Protein AF-A0A8I1A1U1-F1 (afdb_monomer)

Mean predicted aligned error: 16.82 Å

Nearest PDB structures (foldseek):
  6r1j-assembly1_D-2  TM=2.321E-01  e=6.090E+00  Aeromonas hydrophila J-1
  7sqc-assembly1_1K  TM=1.722E-01  e=8.463E+00  Chlamydomonas reinhardtii

pLDDT: mean 71.34, std 15.68, range [33.06, 94.75]

Sequence (309 aa):
MKKYVFTAILLFLFSIVVGFLLGTNLWFIKDHIPKAEAVIVVSLLNICFTLLALVAMLVRMHHENQKPDSVSAGKHRSSVRDQILEKRMRLYQELIMKIKKYQKYYFDLLSTPNYSEEKFNEKKSFQKYDELHKWLKQFHDQNKLFLSKDMSDLIYYYLIAANLDPEDDHHLYSAHAVYHQIVQFTAHPRTVKKIHKAHPSWSPDYIKNIGQDPLTFGHLIKELPEKWIQKRFKSDLGQKQNRIALSILHFIGHLTESDGYKLQSDLAYFKRLNQLSFHLTQLISNELNLESLEEEINIFSKTNPMVPS

Solvent-accessible surface area (backbone atoms only — not comparable to full-atom values): 17345 Å² total; per-residue (Å²): 110,74,65,61,56,53,51,50,53,51,53,51,54,49,52,52,52,51,51,50,53,53,53,54,60,54,63,74,49,77,84,72,86,64,78,67,57,61,51,52,54,53,49,54,52,50,54,53,52,52,52,51,49,51,51,53,50,52,53,47,52,52,55,56,69,69,53,74,47,68,66,56,56,48,53,49,52,50,51,53,50,52,51,47,51,52,51,30,51,53,50,51,51,52,51,51,54,54,51,51,54,52,51,49,53,46,49,56,52,70,66,37,89,87,65,58,68,83,53,37,80,38,70,66,60,49,47,54,50,51,52,50,51,55,48,50,51,53,51,46,72,78,38,57,89,55,47,53,69,68,58,46,50,55,53,50,50,52,42,35,34,64,72,73,55,88,88,66,69,83,76,44,57,66,18,42,55,48,23,53,52,40,31,52,48,24,58,33,68,72,46,27,54,52,51,29,71,77,37,75,88,48,50,66,66,54,43,32,48,31,41,68,37,64,75,54,27,69,69,51,60,78,75,51,55,63,77,62,56,51,75,73,43,101,61,92,66,52,76,69,50,51,49,51,54,47,53,49,31,33,36,49,11,46,53,65,67,48,97,50,68,62,79,78,32,61,66,60,46,46,52,52,52,51,43,51,54,51,54,52,50,52,52,52,56,45,66,68,30,63,68,51,50,49,49,51,52,52,50,54,49,64,77,51,62,76,77,83,128

Organism: Thermoactinomyces intermedius (NCBI:txid2024)

Secondary structure (DSSP, 8-state):
-HHHHHHHHHHHHHHHHHHHHHHHHHHT-TTS--THHHHHHHHHHHHHHHHHHHHHHHHHHHHHHT---HHHHHHHHHHHHHHHHHHHHHHHHHHHHHHHHHHHHHHHHHTSTT--GGGGGSHHHHHHHHHHHHHHHHHHHHHTTTS-HHHHHHHHHHHHHTTS--S-GGGSHHHHHHHHHHHHHHHSHHHHHHHHHH-TTS-HHHHHHTTT-HHHHHHHTTTS-HHHHHTT-SS--HHHHHHHHHHHHHHHHHHHHSS-SS---HH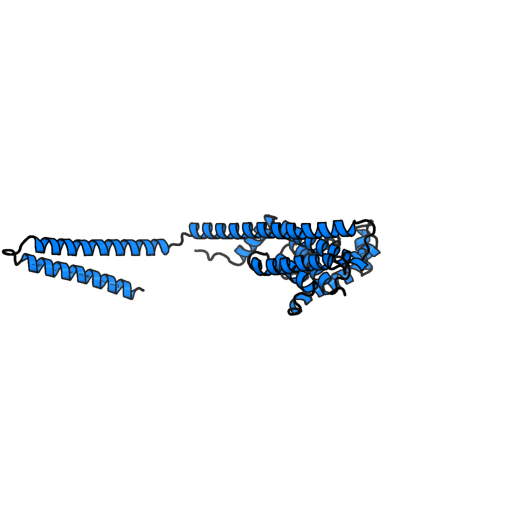HHHHHHHHHHHHHHHHHHHHT-HHHHHHHHHHHHHHSPPPP-

Structure (mmCIF, N/CA/C/O backbone):
data_AF-A0A8I1A1U1-F1
#
_entry.id   AF-A0A8I1A1U1-F1
#
loop_
_atom_site.group_PDB
_atom_site.id
_atom_site.type_symbol
_atom_site.label_atom_id
_atom_site.label_alt_id
_atom_site.label_comp_id
_atom_site.label_asym_id
_atom_site.label_entity_id
_atom_site.label_seq_id
_atom_site.pdbx_PDB_ins_code
_atom_site.Cartn_x
_atom_site.Cartn_y
_atom_site.Cartn_z
_atom_site.occupancy
_atom_site.B_iso_or_equiv
_atom_site.auth_seq_id
_atom_site.auth_comp_id
_atom_site.auth_asym_id
_atom_site.auth_atom_id
_atom_site.pdbx_PDB_model_num
ATOM 1 N N . MET A 1 1 ? -42.842 -5.469 34.425 1.00 44.47 1 MET A N 1
ATOM 2 C CA . MET A 1 1 ? -42.342 -4.583 35.507 1.00 44.47 1 MET A CA 1
ATOM 3 C C . MET A 1 1 ? -43.444 -3.877 36.297 1.00 44.47 1 MET A C 1
ATOM 5 O O . MET A 1 1 ? -43.452 -4.050 37.505 1.00 44.47 1 MET A O 1
ATOM 9 N N . LYS A 1 2 ? -44.404 -3.161 35.680 1.00 43.62 2 LYS A N 1
ATOM 10 C CA . LYS A 1 2 ? -45.457 -2.411 36.415 1.00 43.62 2 LYS A CA 1
ATOM 11 C C . LYS A 1 2 ? -46.266 -3.241 37.436 1.00 43.62 2 LYS A C 1
ATOM 13 O O . LYS A 1 2 ? -46.562 -2.742 38.512 1.00 43.62 2 LYS A O 1
ATOM 18 N N . LYS A 1 3 ? -46.560 -4.516 37.135 1.00 44.81 3 LYS A N 1
ATOM 19 C CA . LYS A 1 3 ? -47.290 -5.421 38.047 1.00 44.81 3 LYS A CA 1
ATOM 20 C C . LYS A 1 3 ? -46.510 -5.733 39.334 1.00 44.81 3 LYS A C 1
ATOM 22 O O . LYS A 1 3 ? -47.085 -5.629 40.403 1.00 44.81 3 LYS A O 1
ATOM 27 N N . TYR A 1 4 ? -45.205 -6.006 39.245 1.00 54.84 4 TYR A N 1
ATOM 28 C CA . TYR A 1 4 ? -44.368 -6.350 40.406 1.00 54.84 4 TYR A CA 1
ATOM 29 C C . TYR A 1 4 ? -44.151 -5.172 41.367 1.00 54.84 4 TYR A C 1
ATOM 31 O O . TYR A 1 4 ? -44.129 -5.369 42.577 1.00 54.84 4 TYR A O 1
ATOM 39 N N . VAL A 1 5 ? -44.051 -3.945 40.839 1.00 57.66 5 VAL A N 1
ATOM 40 C CA . VAL A 1 5 ? -43.959 -2.724 41.661 1.00 57.66 5 VAL A CA 1
ATOM 41 C C . VAL A 1 5 ? -45.261 -2.500 42.431 1.00 57.66 5 VAL A C 1
ATOM 43 O O . VAL A 1 5 ? -45.233 -2.217 43.624 1.00 57.66 5 VAL A O 1
ATOM 46 N N . PHE A 1 6 ? -46.407 -2.701 41.776 1.00 55.53 6 PHE A N 1
ATOM 47 C CA . PHE A 1 6 ? -47.714 -2.589 42.420 1.00 55.53 6 PHE A CA 1
ATOM 48 C C . PHE A 1 6 ? -47.906 -3.647 43.519 1.00 55.53 6 PHE A C 1
ATOM 50 O O . PHE A 1 6 ? -48.370 -3.318 44.606 1.00 55.53 6 PHE A O 1
ATOM 57 N N . THR A 1 7 ? -47.474 -4.893 43.284 1.00 64.62 7 THR A N 1
ATOM 58 C CA . THR A 1 7 ? -47.512 -5.965 44.296 1.00 64.62 7 THR A CA 1
ATOM 59 C C . THR A 1 7 ? -46.605 -5.665 45.492 1.00 64.62 7 THR A C 1
ATOM 61 O O . THR A 1 7 ? -47.003 -5.915 46.626 1.00 64.62 7 THR A O 1
ATOM 64 N N . ALA A 1 8 ? -45.420 -5.088 45.267 1.00 67.12 8 ALA A N 1
ATOM 65 C CA . ALA A 1 8 ? -44.508 -4.694 46.342 1.00 67.12 8 ALA A CA 1
ATOM 66 C C . ALA A 1 8 ? -45.081 -3.558 47.208 1.00 67.12 8 ALA A C 1
ATOM 68 O O . ALA A 1 8 ? -44.993 -3.619 48.431 1.00 67.12 8 ALA A O 1
ATOM 69 N N . ILE A 1 9 ? -45.727 -2.562 46.589 1.00 71.81 9 ILE A N 1
ATOM 70 C CA . ILE A 1 9 ? -46.416 -1.478 47.309 1.00 71.81 9 ILE A CA 1
ATOM 71 C C . ILE A 1 9 ? -47.591 -2.030 48.131 1.00 71.81 9 ILE A C 1
ATOM 73 O O . ILE A 1 9 ? -47.774 -1.635 49.279 1.00 71.81 9 ILE A O 1
ATOM 77 N N . LEU A 1 10 ? -48.357 -2.977 47.580 1.00 69.69 10 LEU A N 1
ATOM 78 C CA . LEU A 1 10 ? -49.461 -3.640 48.286 1.00 69.69 10 LEU A CA 1
ATOM 79 C C . LEU A 1 10 ? -48.978 -4.464 49.485 1.00 69.69 10 LEU A C 1
ATOM 81 O O . LEU A 1 10 ? -49.564 -4.367 50.558 1.00 69.69 10 LEU A O 1
ATOM 85 N N . LEU A 1 11 ? -47.891 -5.226 49.327 1.00 72.62 11 LEU A N 1
ATOM 86 C CA . LEU A 1 11 ? -47.255 -5.967 50.422 1.00 72.62 11 LEU A CA 1
ATOM 87 C C . LEU A 1 11 ? -46.716 -5.027 51.507 1.00 72.62 11 LEU A C 1
ATOM 89 O O . LEU A 1 11 ? -46.864 -5.310 52.694 1.00 72.62 11 LEU A O 1
ATOM 93 N N . PHE A 1 12 ? -46.146 -3.887 51.111 1.00 75.19 12 PHE A N 1
ATOM 94 C CA . PHE A 1 12 ? -45.682 -2.863 52.040 1.00 75.19 12 PHE A CA 1
ATOM 95 C C . PHE A 1 12 ? -46.842 -2.241 52.834 1.00 75.19 12 PHE A C 1
ATOM 97 O O . PHE A 1 12 ? -46.799 -2.212 54.064 1.00 75.19 12 PHE A O 1
ATOM 104 N N . LEU A 1 13 ? -47.924 -1.833 52.164 1.00 74.50 13 LEU A N 1
ATOM 105 C CA . LEU A 1 13 ? -49.129 -1.328 52.829 1.00 74.50 13 LEU A CA 1
ATOM 106 C C . LEU A 1 13 ? -49.747 -2.378 53.763 1.00 74.50 13 LEU A C 1
ATOM 108 O O . LEU A 1 13 ? -50.124 -2.051 54.886 1.00 74.50 13 LEU A O 1
ATOM 112 N N . PHE A 1 14 ? -49.783 -3.645 53.342 1.00 72.88 14 PHE A N 1
ATOM 113 C CA . PHE A 1 14 ? -50.254 -4.749 54.177 1.00 72.88 14 PHE A CA 1
ATOM 114 C C . PHE A 1 14 ? -49.388 -4.924 55.433 1.00 72.88 14 PHE A C 1
ATOM 116 O O . PHE A 1 14 ? -49.926 -5.086 56.525 1.00 72.88 14 PHE A O 1
ATOM 123 N 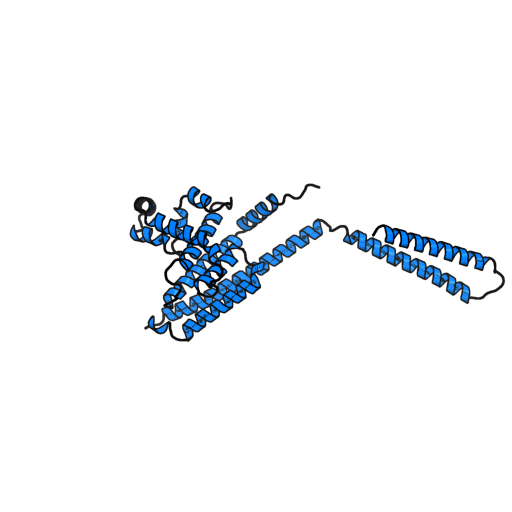N . SER A 1 15 ? -48.060 -4.809 55.317 1.00 70.06 15 SER A N 1
ATOM 124 C CA . SER A 1 15 ? -47.145 -4.903 56.464 1.00 70.06 15 SER A CA 1
ATOM 125 C C . SER A 1 15 ? -47.337 -3.774 57.488 1.00 70.06 15 SER A C 1
ATOM 127 O O . SER A 1 15 ? -47.302 -4.034 58.691 1.00 70.06 15 SER A O 1
ATOM 129 N N . ILE A 1 16 ? -47.642 -2.550 57.034 1.00 73.44 16 ILE A N 1
ATOM 130 C CA . ILE A 1 16 ? -47.983 -1.419 57.913 1.00 73.44 16 ILE A CA 1
ATOM 131 C C . ILE A 1 16 ? -49.299 -1.688 58.646 1.00 73.44 16 ILE A C 1
ATOM 133 O O . ILE A 1 16 ? -49.375 -1.496 59.858 1.00 73.44 16 ILE A O 1
ATOM 137 N N . VAL A 1 17 ? -50.328 -2.153 57.930 1.00 73.12 17 VAL A N 1
ATOM 138 C CA . VAL A 1 17 ? -51.645 -2.448 58.515 1.00 73.12 17 VAL A CA 1
ATOM 139 C C . VAL A 1 17 ? -51.546 -3.575 59.544 1.00 73.12 17 VAL A C 1
ATOM 141 O O . VAL A 1 17 ? -52.083 -3.440 60.640 1.00 73.12 17 VAL A O 1
ATOM 144 N N . VAL A 1 18 ? -50.811 -4.650 59.246 1.00 70.62 18 VAL A N 1
ATOM 145 C CA . VAL A 1 18 ? -50.574 -5.751 60.195 1.00 70.62 18 VAL A CA 1
ATOM 146 C C . VAL A 1 18 ? -49.790 -5.268 61.418 1.00 70.62 18 VAL A C 1
ATOM 148 O O . VAL A 1 18 ? -50.168 -5.593 62.542 1.00 70.62 18 VAL A O 1
ATOM 151 N N . GLY A 1 19 ? -48.755 -4.442 61.232 1.00 68.19 19 GLY A N 1
ATOM 152 C CA . GLY A 1 19 ? -48.007 -3.840 62.340 1.00 68.19 19 GLY A CA 1
ATOM 153 C C . GLY A 1 19 ? -48.876 -2.945 63.232 1.00 68.19 19 GLY A C 1
ATOM 154 O O . GLY A 1 19 ? -48.782 -3.017 64.456 1.00 68.19 19 GLY A O 1
ATOM 155 N N . PHE A 1 20 ? -49.773 -2.157 62.635 1.00 68.75 20 PHE A N 1
ATOM 156 C CA . PHE A 1 20 ? -50.716 -1.304 63.361 1.00 68.75 20 PHE A CA 1
ATOM 157 C C . PHE A 1 20 ? -51.778 -2.120 64.116 1.00 68.75 20 PHE A C 1
ATOM 159 O O . PHE A 1 20 ? -52.068 -1.833 65.276 1.00 68.75 20 PHE A O 1
ATOM 166 N N . LEU A 1 21 ? -52.327 -3.172 63.499 1.00 65.44 21 LEU A N 1
ATOM 167 C CA . LEU A 1 21 ? -53.306 -4.067 64.130 1.00 65.44 21 LEU A CA 1
ATOM 168 C C . LEU A 1 21 ? -52.699 -4.859 65.297 1.00 65.44 21 LEU A C 1
ATOM 170 O O . LEU A 1 21 ? -53.331 -4.995 66.341 1.00 65.44 21 LEU A O 1
ATOM 174 N N . LEU A 1 22 ? -51.459 -5.336 65.161 1.00 62.91 22 LEU A N 1
ATOM 175 C CA . LEU A 1 22 ? -50.745 -6.004 66.253 1.00 62.91 22 LEU A CA 1
ATOM 176 C C . LEU A 1 22 ? -50.388 -5.024 67.379 1.00 62.91 22 LEU A C 1
ATOM 178 O O . LEU A 1 22 ? -50.589 -5.341 68.549 1.00 62.91 22 LEU A O 1
ATOM 182 N N . GLY A 1 23 ? -49.922 -3.817 67.039 1.00 60.12 23 GLY A N 1
ATOM 183 C CA . GLY A 1 23 ? -49.598 -2.779 68.020 1.00 60.12 23 GLY A CA 1
ATOM 184 C C . GLY A 1 23 ? -50.816 -2.289 68.808 1.00 60.12 23 GLY A C 1
ATOM 185 O O . GLY A 1 23 ? -50.718 -2.069 70.012 1.00 60.12 23 GLY A O 1
ATOM 186 N N . THR A 1 24 ? -51.977 -2.167 68.158 1.00 58.31 24 THR A N 1
ATOM 187 C CA . THR A 1 24 ? -53.230 -1.757 68.814 1.00 58.31 24 THR A CA 1
ATOM 188 C C . THR A 1 24 ? -53.828 -2.860 69.686 1.00 58.31 24 THR A C 1
ATOM 190 O O . THR A 1 24 ? -54.278 -2.553 70.787 1.00 58.31 24 THR A O 1
ATOM 193 N N . ASN A 1 25 ? -53.756 -4.136 69.279 1.00 55.16 25 ASN A N 1
ATOM 194 C CA . ASN A 1 25 ? -54.170 -5.261 70.132 1.00 55.16 25 ASN A CA 1
ATOM 195 C C . ASN A 1 25 ? -53.299 -5.397 71.392 1.00 55.16 25 ASN A C 1
ATOM 197 O O . ASN A 1 25 ? -53.819 -5.692 72.464 1.00 55.16 25 ASN A O 1
ATOM 201 N N . LEU A 1 26 ? -51.994 -5.130 71.292 1.00 53.16 26 LEU A N 1
ATOM 202 C CA . LEU A 1 26 ? -51.082 -5.149 72.442 1.00 53.16 26 LEU A CA 1
ATOM 203 C C . LEU A 1 26 ? -51.311 -3.964 73.397 1.00 53.16 26 LEU A C 1
ATOM 205 O O . LEU A 1 26 ? -51.128 -4.095 74.603 1.00 53.16 26 LEU A O 1
ATOM 209 N N . TRP A 1 27 ? -51.776 -2.816 72.893 1.00 49.66 27 TRP A N 1
ATOM 210 C CA . TRP A 1 27 ? -52.050 -1.637 73.725 1.00 49.66 27 TRP A CA 1
ATOM 211 C C . TRP A 1 27 ? -53.305 -1.769 74.599 1.00 49.66 27 TRP A C 1
ATOM 213 O O . TRP A 1 27 ? -53.424 -1.048 75.588 1.00 49.66 27 TRP A O 1
ATOM 223 N N . PHE A 1 28 ? -54.214 -2.693 74.267 1.00 52.25 28 PHE A N 1
ATOM 224 C CA . PHE A 1 28 ? -55.386 -3.028 75.085 1.00 52.25 28 PHE A CA 1
ATOM 225 C C . PHE A 1 28 ? -55.083 -4.026 76.217 1.00 52.25 28 PHE A C 1
ATOM 227 O O . PHE A 1 28 ? -55.875 -4.139 77.148 1.00 52.25 28 PHE A O 1
ATOM 234 N N . ILE A 1 29 ? -53.926 -4.696 76.202 1.00 52.75 29 ILE A N 1
ATOM 235 C CA . ILE A 1 29 ? -53.483 -5.643 77.245 1.00 52.75 29 ILE A CA 1
ATOM 236 C C . ILE A 1 29 ? -52.567 -4.903 78.238 1.00 52.75 29 ILE A C 1
ATOM 238 O O . ILE A 1 29 ? -51.486 -5.349 78.615 1.00 52.75 29 ILE A O 1
ATOM 242 N N . LYS A 1 30 ? -52.966 -3.692 78.633 1.00 42.88 30 LYS A N 1
ATOM 243 C CA . LYS A 1 30 ? -52.086 -2.729 79.307 1.00 42.88 30 LYS A CA 1
ATOM 244 C C . LYS A 1 30 ? -51.940 -2.920 80.815 1.00 42.88 30 LYS A C 1
ATOM 246 O O . LYS A 1 30 ? -51.631 -1.951 81.497 1.00 42.88 30 LYS A O 1
ATOM 251 N N . ASP A 1 31 ? -52.098 -4.142 81.312 1.00 50.78 31 ASP A N 1
ATOM 252 C CA . ASP A 1 31 ? -51.758 -4.433 82.705 1.00 50.78 31 ASP A CA 1
ATOM 253 C C . ASP A 1 31 ? -50.632 -5.448 82.872 1.00 50.78 31 ASP A C 1
ATOM 255 O O . ASP A 1 31 ? -49.938 -5.381 83.882 1.00 50.78 31 ASP A O 1
ATOM 259 N N . HIS A 1 32 ? -50.335 -6.320 81.907 1.00 51.31 32 HIS A N 1
ATOM 260 C CA . HIS A 1 32 ? -49.266 -7.312 82.051 1.00 51.31 32 HIS A CA 1
ATOM 261 C C . HIS A 1 32 ? -48.525 -7.475 80.718 1.00 51.31 32 HIS A C 1
ATOM 263 O O . HIS A 1 32 ? -49.114 -8.032 79.805 1.00 51.31 32 HIS A O 1
ATOM 269 N N . ILE A 1 33 ? -47.260 -7.026 80.615 1.00 52.22 33 ILE A N 1
ATOM 270 C CA . ILE A 1 33 ? -46.087 -7.788 80.102 1.00 52.22 33 ILE A CA 1
ATOM 271 C C . ILE A 1 33 ? -44.836 -6.863 79.952 1.00 52.22 33 ILE A C 1
ATOM 273 O O . ILE A 1 33 ? -44.964 -5.650 79.770 1.00 52.22 33 ILE A O 1
ATOM 277 N N . PRO A 1 34 ? -43.603 -7.396 80.146 1.00 55.78 34 PRO A N 1
ATOM 278 C CA . PRO A 1 34 ? -42.368 -6.658 80.432 1.00 55.78 34 PRO A CA 1
ATOM 279 C C . PRO A 1 34 ? -41.608 -6.181 79.182 1.00 55.78 34 PRO A C 1
ATOM 281 O O . PRO A 1 34 ? -41.965 -6.484 78.049 1.00 55.78 34 PRO A O 1
ATOM 284 N N . LYS A 1 35 ? -40.467 -5.510 79.422 1.00 54.28 35 LYS A N 1
ATOM 285 C CA . LYS A 1 35 ? -39.434 -5.005 78.483 1.00 54.28 35 LYS A CA 1
ATOM 286 C C . LYS A 1 35 ? -39.198 -5.793 77.172 1.00 54.28 35 LYS A C 1
ATOM 288 O O . LYS A 1 35 ? -38.706 -5.200 76.219 1.00 54.28 35 LYS A O 1
ATOM 293 N N . ALA A 1 36 ? -39.521 -7.084 77.103 1.00 53.59 36 ALA A N 1
ATOM 294 C CA . ALA A 1 36 ? -39.401 -7.919 75.908 1.00 53.59 36 ALA A CA 1
ATOM 295 C C . ALA A 1 36 ? -40.342 -7.502 74.756 1.00 53.59 36 ALA A C 1
ATOM 297 O O . ALA A 1 36 ? -39.927 -7.526 73.600 1.00 53.59 36 ALA A O 1
ATOM 298 N N . GLU A 1 37 ? -41.569 -7.052 75.035 1.00 53.41 37 GLU A N 1
ATOM 299 C CA . GLU A 1 37 ? -42.516 -6.659 73.974 1.00 53.41 37 GLU A CA 1
ATOM 300 C C . GLU A 1 37 ? -42.156 -5.320 73.323 1.00 53.41 37 GLU A C 1
ATOM 302 O O . GLU A 1 37 ? -42.262 -5.164 72.106 1.00 53.41 37 GLU A O 1
ATOM 307 N N . ALA A 1 38 ? -41.622 -4.377 74.103 1.00 55.75 38 ALA A N 1
ATOM 308 C CA . ALA A 1 38 ? -41.106 -3.115 73.575 1.00 55.75 38 ALA A CA 1
ATOM 309 C C . ALA A 1 38 ? -39.946 -3.343 72.586 1.00 55.75 38 ALA A C 1
ATOM 311 O O . ALA A 1 38 ? -39.864 -2.670 71.560 1.00 55.75 38 ALA A O 1
ATOM 312 N N . VAL A 1 39 ? -39.084 -4.332 72.851 1.00 55.09 39 VAL A N 1
ATOM 313 C CA . VAL A 1 39 ? -37.989 -4.717 71.945 1.00 55.09 39 VAL A CA 1
ATOM 314 C C . VAL A 1 39 ? -38.529 -5.292 70.634 1.00 55.09 39 VAL A C 1
ATOM 316 O O . VAL A 1 39 ? -37.991 -4.984 69.570 1.00 55.09 39 VAL A O 1
ATOM 319 N N . ILE A 1 40 ? -39.612 -6.072 70.684 1.00 56.38 40 ILE A N 1
ATOM 320 C CA . ILE A 1 40 ? -40.254 -6.638 69.489 1.00 56.38 40 ILE A CA 1
ATOM 321 C C . ILE A 1 40 ? -40.853 -5.523 68.621 1.00 56.38 40 ILE A C 1
ATOM 323 O O . ILE A 1 40 ? -40.594 -5.485 67.418 1.00 56.38 40 ILE A O 1
ATOM 327 N N . VAL A 1 41 ? -41.569 -4.566 69.220 1.00 59.44 41 VAL A N 1
ATOM 328 C CA . VAL A 1 41 ? -42.160 -3.423 68.495 1.00 59.44 41 VAL A CA 1
ATOM 329 C C . VAL A 1 41 ? -41.082 -2.530 67.873 1.00 59.44 41 VAL A C 1
ATOM 331 O O . VAL A 1 41 ? -41.176 -2.174 66.698 1.00 59.44 41 VAL A O 1
ATOM 334 N N . VAL A 1 42 ? -40.023 -2.208 68.623 1.00 62.84 42 VAL A N 1
ATOM 335 C CA . VAL A 1 42 ? -38.896 -1.410 68.111 1.00 62.84 42 VAL A CA 1
ATOM 336 C C . VAL A 1 42 ? -38.180 -2.139 66.971 1.00 62.84 42 VAL A C 1
ATOM 338 O O . VAL A 1 42 ? -37.853 -1.517 65.962 1.00 62.84 42 VAL A O 1
ATOM 341 N N . SER A 1 43 ? -37.994 -3.457 67.074 1.00 57.59 43 SER A N 1
ATOM 342 C CA . SER A 1 43 ? -37.371 -4.263 66.015 1.00 57.59 43 SER A CA 1
ATOM 343 C C . SER A 1 43 ? -38.221 -4.294 64.740 1.00 57.59 43 SER A C 1
ATOM 345 O O . SER A 1 43 ? -37.686 -4.130 63.645 1.00 57.59 43 SER A O 1
ATOM 347 N N . LEU A 1 44 ? -39.545 -4.426 64.869 1.00 60.50 44 LEU A N 1
ATOM 348 C CA . LEU A 1 44 ? -40.492 -4.379 63.747 1.00 60.50 44 LEU A CA 1
ATOM 349 C C . LEU A 1 44 ? -40.472 -3.026 63.026 1.00 60.50 44 LEU A C 1
ATOM 351 O O . LEU A 1 44 ? -40.405 -2.988 61.796 1.00 60.50 44 LEU A O 1
ATOM 355 N N . LEU A 1 45 ? -40.462 -1.919 63.773 1.00 65.31 45 LEU A N 1
ATOM 356 C CA . LEU A 1 45 ? -40.332 -0.581 63.190 1.00 65.31 45 LEU A CA 1
ATOM 357 C C . LEU A 1 45 ? -38.990 -0.413 62.471 1.00 65.31 45 LEU A C 1
ATOM 359 O O . LEU A 1 45 ? -38.953 0.100 61.353 1.00 65.31 45 LEU A O 1
ATOM 363 N N . ASN A 1 46 ? -37.897 -0.895 63.065 1.00 67.62 46 ASN A N 1
ATOM 364 C CA . ASN A 1 46 ? -36.564 -0.769 62.481 1.00 67.62 46 ASN A CA 1
ATOM 365 C C . ASN A 1 46 ? -36.426 -1.568 61.168 1.00 67.62 46 ASN A C 1
ATOM 367 O O . ASN A 1 46 ? -35.844 -1.079 60.198 1.00 67.62 46 ASN A O 1
ATOM 371 N N . ILE A 1 47 ? -37.032 -2.759 61.092 1.00 65.38 47 ILE A N 1
ATOM 372 C CA . ILE A 1 47 ? -37.127 -3.553 59.854 1.00 65.38 47 ILE A CA 1
ATOM 373 C C . ILE A 1 47 ? -37.902 -2.780 58.775 1.00 65.38 47 ILE A C 1
ATOM 375 O O . ILE A 1 47 ? -37.447 -2.706 57.631 1.00 65.38 47 ILE A O 1
ATOM 379 N N . CYS A 1 48 ? -39.023 -2.144 59.134 1.00 63.66 48 CYS A N 1
ATOM 380 C CA . CYS A 1 48 ? -39.811 -1.334 58.201 1.00 63.66 48 CYS A CA 1
ATOM 381 C C . CYS A 1 48 ? -39.016 -0.132 57.661 1.00 63.66 48 CYS A C 1
ATOM 383 O O . CYS A 1 48 ? -39.001 0.093 56.451 1.00 63.66 48 CYS A O 1
ATOM 385 N N . PHE A 1 49 ? -38.311 0.609 58.524 1.00 64.81 49 PHE A N 1
ATOM 386 C CA . PHE A 1 49 ? -37.469 1.737 58.102 1.00 64.81 49 PHE A CA 1
ATOM 387 C C . PHE A 1 49 ? -36.300 1.298 57.213 1.00 64.81 49 PHE A C 1
ATOM 389 O O . PHE A 1 49 ? -36.007 1.954 56.213 1.00 64.81 49 PHE A O 1
ATOM 396 N N . THR A 1 50 ? -35.670 0.164 57.529 1.00 63.62 50 THR A N 1
ATOM 397 C CA . THR A 1 50 ? -34.561 -0.388 56.735 1.00 63.62 50 THR A CA 1
ATOM 398 C C . THR A 1 50 ? -35.028 -0.797 55.336 1.00 63.62 50 THR A C 1
ATOM 400 O O . THR A 1 50 ? -34.376 -0.475 54.341 1.00 63.62 50 THR A O 1
ATOM 403 N N . LEU A 1 51 ? -36.195 -1.442 55.235 1.00 62.47 51 LEU A N 1
ATOM 404 C CA . LEU A 1 51 ? -36.813 -1.781 53.950 1.00 62.47 51 LEU A CA 1
ATOM 405 C C . LEU A 1 51 ? -37.185 -0.529 53.147 1.00 62.47 51 LEU A C 1
ATOM 407 O O . LEU A 1 51 ? -36.942 -0.486 51.942 1.00 62.47 51 LEU A O 1
ATOM 411 N N . LEU A 1 52 ? -37.711 0.510 53.803 1.00 65.06 52 LEU A N 1
ATOM 412 C CA . LEU A 1 52 ? -38.047 1.777 53.151 1.00 65.06 52 LEU A CA 1
ATOM 413 C C . LEU A 1 52 ? -36.803 2.465 52.570 1.00 65.06 52 LEU A C 1
ATOM 415 O O . LEU A 1 52 ? -36.831 2.938 51.433 1.00 65.06 52 LEU A O 1
ATOM 419 N N . ALA A 1 53 ? -35.701 2.475 53.323 1.00 66.00 53 ALA A N 1
ATOM 420 C CA . ALA A 1 53 ? -34.425 3.025 52.877 1.00 66.00 53 ALA A CA 1
ATOM 421 C C . ALA A 1 53 ? -33.861 2.253 51.673 1.00 66.00 53 ALA A C 1
ATOM 423 O O . ALA A 1 53 ? -33.447 2.871 50.693 1.00 66.00 53 ALA A O 1
ATOM 424 N N . LEU A 1 54 ? -33.910 0.916 51.701 1.00 63.72 54 LEU A N 1
ATOM 425 C CA . LEU A 1 54 ? -33.495 0.063 50.580 1.00 63.72 54 LEU A CA 1
ATOM 426 C C . LEU A 1 54 ? -34.325 0.323 49.318 1.00 63.72 54 LEU A C 1
ATOM 428 O O . LEU A 1 54 ? -33.763 0.469 48.233 1.00 63.72 54 LEU A O 1
ATOM 432 N N . VAL A 1 55 ? -35.650 0.436 49.448 1.00 67.62 55 VAL A N 1
ATOM 433 C CA . VAL A 1 55 ? -36.537 0.742 48.314 1.00 67.62 55 VAL A CA 1
ATOM 434 C C . VAL A 1 55 ? -36.265 2.143 47.770 1.00 67.62 55 VAL A C 1
ATOM 436 O O . VAL A 1 55 ? -36.141 2.300 46.558 1.00 67.62 55 VAL A O 1
ATOM 439 N N . ALA A 1 56 ? -36.104 3.152 48.630 1.00 62.09 56 ALA A N 1
ATOM 440 C CA . ALA A 1 56 ? -35.761 4.507 48.202 1.00 62.09 56 ALA A CA 1
ATOM 441 C C . ALA A 1 56 ? -34.412 4.551 47.463 1.00 62.09 56 ALA A C 1
ATOM 443 O O . ALA A 1 56 ? -34.292 5.217 46.434 1.00 62.09 56 ALA A O 1
ATOM 444 N N . MET A 1 57 ? -33.416 3.797 47.938 1.00 67.12 57 MET A N 1
ATOM 445 C CA . MET A 1 57 ? -32.098 3.696 47.307 1.00 67.12 57 MET A CA 1
ATOM 446 C C . MET A 1 57 ? -32.168 2.990 45.946 1.00 67.12 57 MET A C 1
ATOM 448 O O . MET A 1 57 ? -31.573 3.464 44.980 1.00 67.12 57 MET A O 1
ATOM 452 N N . LEU A 1 58 ? -32.945 1.907 45.837 1.00 63.62 58 LEU A N 1
ATOM 453 C CA . LEU A 1 58 ? -33.178 1.190 44.578 1.00 63.62 58 LEU A CA 1
ATOM 454 C C . LEU A 1 58 ? -33.953 2.036 43.564 1.00 63.62 58 LEU A C 1
ATOM 456 O O . LEU A 1 58 ? -33.599 2.048 42.388 1.00 63.62 58 LEU A O 1
ATOM 460 N N . VAL A 1 59 ? -34.976 2.773 44.004 1.00 62.19 59 VAL A N 1
ATOM 461 C CA . VAL A 1 59 ? -35.735 3.696 43.146 1.00 62.19 59 VAL A CA 1
ATOM 462 C C . VAL A 1 59 ? -34.838 4.834 42.671 1.00 62.19 59 VAL A C 1
ATOM 464 O O . VAL A 1 59 ? -34.854 5.149 41.485 1.00 62.19 59 VAL A O 1
ATOM 467 N N . ARG A 1 60 ? -34.006 5.406 43.550 1.00 62.38 60 ARG A N 1
ATOM 468 C CA . ARG A 1 60 ? -33.049 6.455 43.181 1.00 62.38 60 ARG A CA 1
ATOM 469 C C . ARG A 1 60 ? -32.003 5.952 42.189 1.00 62.38 60 ARG A C 1
ATOM 471 O O . ARG A 1 60 ? -31.834 6.582 41.154 1.00 62.38 60 ARG A O 1
ATOM 478 N N . MET A 1 61 ? -31.390 4.791 42.435 1.00 58.44 61 MET A N 1
ATOM 479 C CA . MET A 1 61 ? -30.460 4.162 41.488 1.00 58.44 61 MET A CA 1
ATOM 480 C C . MET A 1 61 ? -31.129 3.837 40.151 1.00 58.44 61 MET A C 1
ATOM 482 O O . MET A 1 61 ? -30.531 4.037 39.099 1.00 58.44 61 MET A O 1
ATOM 486 N N . HIS A 1 62 ? -32.374 3.358 40.160 1.00 59.97 62 HIS A N 1
ATOM 487 C CA . HIS A 1 62 ? -33.115 3.093 38.930 1.00 59.97 62 HIS A CA 1
ATOM 488 C C . HIS A 1 62 ? -33.420 4.382 38.160 1.00 59.97 62 HIS A C 1
ATOM 490 O O . HIS A 1 62 ? -33.331 4.390 36.935 1.00 59.97 62 HIS A O 1
ATOM 496 N N . HIS A 1 63 ? -33.745 5.471 38.860 1.00 55.31 63 HIS A N 1
ATOM 497 C CA . HIS A 1 63 ? -34.079 6.746 38.232 1.00 55.31 63 HIS A CA 1
ATOM 498 C C . HIS A 1 63 ? -32.840 7.506 37.734 1.00 55.31 63 HIS A C 1
ATOM 500 O O . HIS A 1 63 ? -32.889 8.091 36.653 1.00 55.31 63 HIS A O 1
ATOM 506 N N . GLU A 1 64 ? -31.721 7.434 38.461 1.00 55.25 64 GLU A N 1
ATOM 507 C CA . GLU A 1 64 ? -30.419 7.965 38.033 1.00 55.25 64 GLU A CA 1
ATOM 508 C C . GLU A 1 64 ? -29.838 7.142 36.863 1.00 55.25 64 GLU A C 1
ATOM 510 O O . GLU A 1 64 ? -29.356 7.728 35.900 1.00 55.25 64 GLU A O 1
ATOM 515 N N . ASN A 1 65 ? -29.998 5.810 36.841 1.00 53.66 65 ASN A N 1
ATOM 516 C CA . ASN A 1 65 ? -29.562 4.969 35.710 1.00 53.66 65 ASN A CA 1
ATOM 517 C C . ASN A 1 65 ? -30.474 5.043 34.470 1.00 53.66 65 ASN A C 1
ATOM 519 O O . ASN A 1 65 ? -30.075 4.605 33.391 1.00 53.66 65 ASN A O 1
ATOM 523 N N . GLN A 1 66 ? -31.701 5.562 34.592 1.00 50.12 66 GLN A N 1
ATOM 524 C CA . GLN A 1 66 ? -32.624 5.725 33.458 1.00 50.12 66 GLN A CA 1
ATOM 525 C C . GLN A 1 66 ? -32.466 7.046 32.709 1.00 50.12 66 GLN A C 1
ATOM 527 O O . GLN A 1 66 ? -33.026 7.193 31.623 1.00 50.12 66 GLN A O 1
ATOM 532 N N . LYS A 1 67 ? -31.697 7.993 33.248 1.00 43.78 67 LYS A N 1
ATOM 533 C CA . LYS A 1 67 ? -31.273 9.182 32.517 1.00 43.78 67 LYS A CA 1
ATOM 534 C C . LYS A 1 67 ? -29.805 9.002 32.142 1.00 43.78 67 LYS A C 1
ATOM 536 O O . LYS A 1 67 ? -28.941 9.438 32.898 1.00 43.78 67 LYS A O 1
ATOM 541 N N . PRO A 1 68 ? -29.478 8.368 31.000 1.00 45.78 68 PRO A N 1
ATOM 542 C CA . PRO A 1 68 ? -28.158 8.573 30.438 1.00 45.78 68 PRO A CA 1
ATOM 543 C C . PRO A 1 68 ? -28.069 10.066 30.125 1.00 45.78 68 PRO A C 1
ATOM 545 O O . PRO A 1 68 ? -28.711 10.544 29.190 1.00 45.78 68 PRO A O 1
ATOM 548 N N . ASP A 1 69 ? -27.340 10.813 30.953 1.00 48.59 69 ASP A N 1
ATOM 549 C CA . ASP A 1 69 ? -26.997 12.196 30.653 1.00 48.59 69 ASP A CA 1
ATOM 550 C C . ASP A 1 69 ? -26.461 12.224 29.223 1.00 48.59 69 ASP A C 1
ATOM 552 O O . ASP A 1 69 ? -25.454 11.586 28.908 1.00 48.59 69 ASP A O 1
ATOM 556 N N . SER A 1 70 ? -27.129 12.948 28.329 1.00 48.91 70 SER A N 1
ATOM 557 C CA . SER A 1 70 ? -26.684 13.099 26.938 1.00 48.91 70 SER A CA 1
ATOM 558 C C . SER A 1 70 ? -25.242 13.624 26.873 1.00 48.91 70 SER A C 1
ATOM 560 O O . SER A 1 70 ? -24.478 13.266 25.977 1.00 48.91 70 SER A O 1
ATOM 562 N N . VAL A 1 71 ? -24.837 14.383 27.896 1.00 48.56 71 VAL A N 1
ATOM 563 C CA . VAL A 1 71 ? -23.473 14.862 28.138 1.00 48.56 71 VAL A CA 1
ATOM 564 C C . VAL A 1 71 ? -22.514 13.732 28.539 1.00 48.56 71 VAL A C 1
ATOM 566 O O . VAL A 1 71 ? -21.374 13.730 28.078 1.00 48.56 71 VAL A O 1
ATOM 569 N N . SER A 1 72 ? -22.932 12.756 29.355 1.00 45.47 72 SER A N 1
ATOM 570 C CA . SER A 1 72 ? -22.082 11.618 29.739 1.00 45.47 72 SER A CA 1
ATOM 571 C C . SER A 1 72 ? -21.953 10.612 28.595 1.00 45.47 72 SER A C 1
ATOM 573 O O . SER A 1 72 ? -20.843 10.184 28.298 1.00 45.47 72 SER A O 1
ATOM 575 N N . ALA A 1 73 ? -23.034 10.330 27.862 1.00 44.41 73 ALA A N 1
ATOM 576 C CA . ALA A 1 73 ? -23.001 9.501 26.658 1.00 44.41 73 ALA A CA 1
ATOM 577 C C . ALA A 1 73 ? -22.167 10.148 25.536 1.00 44.41 73 ALA A C 1
ATOM 579 O O . ALA A 1 73 ? -21.408 9.455 24.857 1.00 44.41 73 ALA A O 1
ATOM 580 N N . GLY A 1 74 ? -22.251 11.474 25.370 1.00 44.38 74 GLY A N 1
ATOM 581 C CA . GLY A 1 74 ? -21.411 12.246 24.450 1.00 44.38 74 GLY A CA 1
ATOM 582 C C . GLY A 1 74 ? -19.927 12.217 24.831 1.00 44.38 74 GLY A C 1
ATOM 583 O O . GLY A 1 74 ? -19.092 11.902 23.984 1.00 44.38 74 GLY A O 1
ATOM 584 N N . LYS A 1 75 ? -19.599 12.445 26.112 1.00 48.00 75 LYS A N 1
ATOM 585 C CA . LYS A 1 75 ? -18.222 12.351 26.640 1.00 48.00 75 LYS A CA 1
ATOM 586 C C . LYS A 1 75 ? -17.656 10.928 26.588 1.00 48.00 75 LYS A C 1
ATOM 588 O O . LYS A 1 75 ? -16.465 10.743 26.360 1.00 48.00 75 LYS A O 1
ATOM 593 N N . HIS A 1 76 ? -18.490 9.907 26.781 1.00 49.16 76 HIS A N 1
ATOM 594 C CA . HIS A 1 76 ? -18.054 8.513 26.701 1.00 49.16 76 HIS A CA 1
ATOM 595 C C . HIS A 1 76 ? -17.827 8.082 25.246 1.00 49.16 76 HIS A C 1
ATOM 597 O O . HIS A 1 76 ? -16.832 7.427 24.951 1.00 49.16 76 HIS A O 1
ATOM 603 N N . ARG A 1 77 ? -18.674 8.526 24.305 1.00 51.50 77 ARG A N 1
ATOM 604 C CA . ARG A 1 77 ? -18.460 8.315 22.862 1.00 51.50 77 ARG A CA 1
ATOM 605 C C . ARG A 1 77 ? -17.210 9.023 22.340 1.00 51.50 77 ARG A C 1
ATOM 607 O O . ARG A 1 77 ? -16.489 8.419 21.551 1.00 51.50 77 ARG A O 1
ATOM 614 N N . SER A 1 78 ? -16.928 10.255 22.779 1.00 59.66 78 SER A N 1
ATOM 615 C CA . SER A 1 78 ? -15.676 10.933 22.416 1.00 59.66 78 SER A CA 1
ATOM 616 C C . SER A 1 78 ? -14.468 10.196 22.997 1.00 59.66 78 SER A C 1
ATOM 618 O O . SER A 1 78 ? -13.537 9.900 22.264 1.00 59.66 78 SER A O 1
ATOM 620 N N . SER A 1 79 ? -14.539 9.757 24.259 1.00 65.88 79 SER A N 1
ATOM 621 C CA . SER A 1 79 ? -13.467 8.986 24.901 1.00 65.88 79 SER A CA 1
ATOM 622 C C . SER A 1 79 ? -13.179 7.643 24.213 1.00 65.88 79 SER A C 1
ATOM 624 O O . SER A 1 79 ? -12.015 7.298 24.025 1.00 65.88 79 SER A O 1
ATOM 626 N N . VAL A 1 80 ? -14.205 6.897 23.789 1.00 67.44 80 VAL A N 1
ATOM 627 C CA . VAL A 1 80 ? -14.025 5.638 23.040 1.00 67.44 80 VAL A CA 1
ATOM 628 C C . VAL A 1 80 ? -13.427 5.902 21.659 1.00 67.44 80 VAL A C 1
ATOM 630 O O . VAL A 1 80 ? -12.543 5.173 21.214 1.00 67.44 80 VAL A O 1
ATOM 633 N N . ARG A 1 81 ? -13.877 6.961 20.980 1.00 65.44 81 ARG A N 1
ATOM 634 C CA . ARG A 1 81 ? -13.322 7.365 19.687 1.00 65.44 81 ARG A CA 1
ATOM 635 C C . ARG A 1 81 ? -11.843 7.737 19.802 1.00 65.44 81 ARG A C 1
ATOM 637 O O . ARG A 1 81 ? -11.049 7.270 18.990 1.00 65.44 81 ARG A O 1
ATOM 644 N N . ASP A 1 82 ? -11.478 8.512 20.816 1.00 68.94 82 ASP A N 1
ATOM 645 C CA . ASP A 1 82 ? -10.095 8.924 21.059 1.00 68.94 82 ASP A CA 1
ATOM 646 C C . ASP A 1 82 ? -9.205 7.710 21.369 1.00 68.94 82 ASP A C 1
ATOM 648 O O . ASP A 1 82 ? -8.114 7.591 20.817 1.00 68.94 82 ASP A O 1
ATOM 652 N N . GLN A 1 83 ? -9.703 6.740 22.144 1.00 72.19 83 GLN A N 1
ATOM 653 C CA . GLN A 1 83 ? -9.003 5.473 22.399 1.00 72.19 83 GLN A CA 1
ATOM 654 C C . GLN A 1 83 ? -8.814 4.628 21.129 1.00 72.19 83 GLN A C 1
ATOM 656 O O . GLN A 1 83 ? -7.760 4.015 20.946 1.00 72.19 83 GLN A O 1
ATOM 661 N N . ILE A 1 84 ? -9.811 4.585 20.237 1.00 76.56 84 ILE A N 1
ATOM 662 C CA . ILE A 1 84 ? -9.703 3.887 18.946 1.00 76.56 84 ILE A CA 1
ATOM 663 C C . ILE A 1 84 ? -8.655 4.565 18.063 1.00 76.56 84 ILE A C 1
ATOM 665 O O . ILE A 1 84 ? -7.822 3.872 17.479 1.00 76.56 84 ILE A O 1
ATOM 669 N N . LEU A 1 85 ? -8.670 5.898 17.982 1.00 75.69 85 LEU A N 1
ATOM 670 C CA . LEU A 1 85 ? -7.695 6.664 17.206 1.00 75.69 85 LEU A CA 1
ATOM 671 C C . LEU A 1 85 ? -6.282 6.495 17.765 1.00 75.69 85 LEU A C 1
ATOM 673 O O . LEU A 1 85 ? -5.356 6.220 17.007 1.00 75.69 85 LEU A O 1
ATOM 677 N N . GLU A 1 86 ? -6.109 6.577 19.082 1.00 78.56 86 GLU A N 1
ATOM 678 C CA . GLU A 1 86 ? -4.818 6.361 19.729 1.00 78.56 86 GLU A CA 1
ATOM 679 C C . GLU A 1 86 ? -4.290 4.947 19.460 1.00 78.56 86 GLU A C 1
ATOM 681 O O . GLU A 1 86 ? -3.136 4.772 19.058 1.00 78.56 86 GLU A O 1
ATOM 686 N N . LYS A 1 87 ? -5.145 3.927 19.613 1.00 84.06 87 LYS A N 1
ATOM 687 C CA . LYS A 1 87 ? -4.779 2.544 19.299 1.00 84.06 87 LYS A CA 1
ATOM 688 C C . LYS A 1 87 ? -4.404 2.394 17.827 1.00 84.06 87 LYS A C 1
ATOM 690 O O . LYS A 1 87 ? -3.366 1.808 17.533 1.00 84.06 87 LYS A O 1
ATOM 695 N N . ARG A 1 88 ? -5.194 2.957 16.912 1.00 84.94 88 ARG A N 1
ATOM 696 C CA . ARG A 1 88 ? -4.912 2.956 15.472 1.00 84.94 88 ARG A CA 1
ATOM 697 C C . ARG A 1 88 ? -3.549 3.580 15.169 1.00 84.94 88 ARG A C 1
ATOM 699 O O . ARG A 1 88 ? -2.760 2.979 14.447 1.00 84.94 88 ARG A O 1
ATOM 706 N N . MET A 1 89 ? -3.221 4.719 15.776 1.00 81.94 89 MET A N 1
ATOM 707 C CA . MET A 1 89 ? -1.929 5.377 15.560 1.00 81.94 89 MET A CA 1
ATOM 708 C C . MET A 1 89 ? -0.746 4.564 16.074 1.00 81.94 89 MET A C 1
ATOM 710 O O . MET A 1 89 ? 0.269 4.467 15.383 1.00 81.94 89 MET A O 1
ATOM 714 N N . ARG A 1 90 ? -0.879 3.913 17.235 1.00 84.81 90 ARG A N 1
ATOM 715 C CA . ARG A 1 90 ? 0.151 2.987 17.734 1.00 84.81 90 ARG A CA 1
ATOM 716 C C . ARG A 1 90 ? 0.361 1.810 16.777 1.00 84.81 90 ARG A C 1
ATOM 718 O O . ARG A 1 90 ? 1.500 1.480 16.462 1.00 84.81 90 ARG A O 1
ATOM 725 N N . LEU A 1 91 ? -0.725 1.230 16.265 1.00 90.44 91 LEU A N 1
ATOM 726 C CA . LEU A 1 91 ? -0.668 0.133 15.293 1.00 90.44 91 LEU A CA 1
ATOM 727 C C . LEU A 1 91 ? -0.006 0.563 13.977 1.00 90.44 91 LEU A C 1
ATOM 729 O O . LEU A 1 91 ? 0.809 -0.170 13.422 1.00 90.44 91 LEU A O 1
ATOM 733 N N . TYR A 1 92 ? -0.302 1.769 13.494 1.00 87.75 92 TYR A N 1
ATOM 734 C CA . TYR A 1 92 ? 0.309 2.321 12.283 1.00 87.75 92 TYR A CA 1
ATOM 735 C C . TYR A 1 92 ? 1.812 2.569 12.454 1.00 87.75 92 TYR A C 1
ATOM 737 O O . TYR A 1 92 ? 2.599 2.270 11.553 1.00 87.75 92 TYR A O 1
ATOM 745 N N . GLN A 1 93 ? 2.235 3.052 13.624 1.00 84.12 93 GLN A N 1
ATOM 746 C CA . GLN A 1 93 ? 3.654 3.190 13.957 1.00 84.12 93 GLN A CA 1
ATOM 747 C C . GLN A 1 93 ? 4.359 1.831 14.004 1.00 84.12 93 GLN A C 1
ATOM 749 O O . GLN A 1 93 ? 5.437 1.684 13.426 1.00 84.12 93 GLN A O 1
ATOM 754 N N . GLU A 1 94 ? 3.751 0.832 14.650 1.00 91.75 94 GLU A N 1
ATOM 755 C CA . GLU A 1 94 ? 4.283 -0.532 14.710 1.00 91.75 94 GLU A CA 1
ATOM 756 C C . GLU A 1 94 ? 4.473 -1.124 13.306 1.00 91.75 94 GLU A C 1
ATOM 758 O O . GLU A 1 94 ? 5.559 -1.619 12.983 1.00 91.75 94 GLU A O 1
ATOM 763 N N . LEU A 1 95 ? 3.459 -0.990 12.446 1.00 90.81 95 LEU A N 1
ATOM 764 C CA . LEU A 1 95 ? 3.485 -1.447 11.059 1.00 90.81 95 LEU A CA 1
ATOM 765 C C . LEU A 1 95 ? 4.614 -0.793 10.252 1.00 90.81 95 LEU A C 1
ATOM 767 O O . LEU A 1 95 ? 5.421 -1.499 9.639 1.00 90.81 95 LEU A O 1
ATOM 771 N N . ILE A 1 96 ? 4.729 0.542 10.294 1.00 85.75 96 ILE A N 1
ATOM 772 C CA . ILE A 1 96 ? 5.803 1.273 9.602 1.00 85.75 96 ILE A CA 1
ATOM 773 C C . ILE A 1 96 ? 7.175 0.826 10.110 1.00 85.75 96 ILE A C 1
ATOM 775 O O . ILE A 1 96 ? 8.077 0.571 9.307 1.00 85.75 96 ILE A O 1
ATOM 779 N N . MET A 1 97 ? 7.366 0.745 11.430 1.00 86.25 97 MET A N 1
ATOM 780 C CA . MET A 1 97 ? 8.650 0.346 12.012 1.00 86.25 97 MET A CA 1
ATOM 781 C C . MET A 1 97 ? 9.045 -1.062 11.575 1.00 86.25 97 MET A C 1
ATOM 783 O O . MET A 1 97 ? 10.205 -1.294 11.216 1.00 86.25 97 MET A O 1
ATOM 787 N N . LYS A 1 98 ? 8.085 -1.995 11.559 1.00 92.81 98 LYS A N 1
ATOM 788 C CA . LYS A 1 98 ? 8.330 -3.360 11.100 1.00 92.81 98 LYS A CA 1
ATOM 789 C C . LYS A 1 98 ? 8.757 -3.374 9.637 1.00 92.81 98 LYS A C 1
ATOM 791 O O . LYS A 1 98 ? 9.794 -3.952 9.324 1.00 92.81 98 LYS A O 1
ATOM 796 N N . ILE A 1 99 ? 8.018 -2.701 8.760 1.00 89.75 99 ILE A N 1
ATOM 797 C CA . ILE A 1 99 ? 8.314 -2.662 7.323 1.00 89.75 99 ILE A CA 1
ATOM 798 C C . ILE A 1 99 ? 9.678 -2.023 7.060 1.00 89.75 99 ILE A C 1
ATOM 800 O O . ILE A 1 99 ? 10.497 -2.622 6.364 1.00 89.75 99 ILE A O 1
ATOM 804 N N . LYS A 1 100 ? 9.990 -0.887 7.697 1.00 86.31 100 LYS A N 1
ATOM 805 C CA . LYS A 1 100 ? 11.299 -0.222 7.572 1.00 86.31 100 LYS A CA 1
ATOM 806 C C . LYS A 1 100 ? 12.464 -1.115 7.987 1.00 86.31 100 LYS A C 1
ATOM 808 O O . LYS A 1 100 ? 13.513 -1.082 7.347 1.00 86.31 100 LYS A O 1
ATOM 813 N N . LYS A 1 101 ? 12.293 -1.936 9.029 1.00 89.81 101 LYS A N 1
ATOM 814 C CA . LYS A 1 101 ? 13.315 -2.904 9.456 1.00 89.81 101 LYS A CA 1
ATOM 815 C C . LYS A 1 101 ? 13.651 -3.894 8.336 1.00 89.81 101 LYS A C 1
ATOM 817 O O . LYS A 1 101 ? 14.828 -4.158 8.103 1.00 89.81 101 LYS A O 1
ATOM 822 N N . TYR A 1 102 ? 12.642 -4.419 7.641 1.00 90.00 102 TYR A N 1
ATOM 823 C CA . TYR A 1 102 ? 12.865 -5.326 6.514 1.00 90.00 102 TYR A CA 1
ATOM 824 C C . TYR A 1 102 ? 13.377 -4.584 5.278 1.00 90.00 102 TYR A C 1
ATOM 826 O O . TYR A 1 102 ? 14.318 -5.065 4.660 1.00 90.00 102 TYR A O 1
ATOM 834 N N . GLN A 1 103 ? 12.868 -3.386 4.965 1.00 86.81 103 GLN A N 1
ATOM 835 C CA . GLN A 1 103 ? 13.410 -2.560 3.875 1.00 86.81 103 GLN A CA 1
ATOM 836 C C . GLN A 1 103 ? 14.914 -2.339 4.055 1.00 86.81 103 GLN A C 1
ATOM 838 O O . GLN A 1 103 ? 15.679 -2.556 3.123 1.00 86.81 103 GLN A O 1
ATOM 843 N N . LYS A 1 104 ? 15.345 -1.985 5.272 1.00 86.12 104 LYS A N 1
ATOM 844 C CA . LYS A 1 104 ? 16.764 -1.824 5.595 1.00 86.12 104 LYS A CA 1
ATOM 845 C C . LYS A 1 104 ? 17.553 -3.120 5.394 1.00 86.12 104 LYS A C 1
ATOM 847 O O . LYS A 1 104 ? 18.599 -3.082 4.765 1.00 86.12 104 LYS A O 1
ATOM 852 N N . TYR A 1 105 ? 17.042 -4.256 5.871 1.00 89.25 105 TYR A N 1
ATOM 853 C CA . TYR A 1 105 ? 17.699 -5.553 5.673 1.00 89.25 105 TYR A CA 1
ATOM 854 C C . TYR A 1 105 ? 17.968 -5.853 4.190 1.00 89.25 105 TYR A C 1
ATOM 856 O O . TYR A 1 105 ? 19.093 -6.193 3.833 1.00 89.25 105 TYR A O 1
ATOM 864 N N . TYR A 1 106 ? 16.959 -5.703 3.325 1.00 86.69 106 TYR A N 1
ATOM 865 C CA . TYR A 1 106 ? 17.125 -5.966 1.892 1.00 86.69 106 TYR A CA 1
ATOM 866 C C . TYR A 1 106 ? 17.983 -4.906 1.204 1.00 86.69 106 TYR A C 1
ATOM 868 O O . TYR A 1 106 ? 18.755 -5.247 0.316 1.00 86.69 106 TYR A O 1
ATOM 876 N N . PHE A 1 107 ? 17.907 -3.644 1.629 1.00 85.81 107 PHE A N 1
ATOM 877 C CA . PHE A 1 107 ? 18.805 -2.602 1.140 1.00 85.81 107 PHE A CA 1
ATOM 878 C C . PHE A 1 107 ? 20.274 -2.928 1.444 1.00 85.81 107 PHE A C 1
ATOM 880 O O . PHE A 1 107 ? 21.103 -2.897 0.536 1.00 85.81 107 PHE A O 1
ATOM 887 N N . ASP A 1 108 ? 20.589 -3.286 2.692 1.00 85.88 108 ASP A N 1
ATOM 888 C CA . ASP A 1 108 ? 21.946 -3.644 3.120 1.00 85.88 108 ASP A CA 1
ATOM 889 C C . ASP A 1 108 ? 22.449 -4.891 2.360 1.00 85.88 108 ASP A C 1
ATOM 891 O O . ASP A 1 108 ? 23.590 -4.931 1.895 1.00 85.88 108 ASP A O 1
ATOM 895 N N . LEU A 1 109 ? 21.575 -5.886 2.161 1.00 85.81 109 LEU A N 1
ATOM 896 C CA . LEU A 1 109 ? 21.873 -7.093 1.387 1.00 85.81 109 LEU A CA 1
ATOM 897 C C . LEU A 1 109 ? 22.200 -6.773 -0.080 1.00 85.81 109 LEU A C 1
ATOM 899 O O . LEU A 1 109 ? 23.250 -7.174 -0.577 1.00 85.81 109 LEU A O 1
ATOM 903 N N . LEU A 1 110 ? 21.331 -6.017 -0.755 1.00 84.88 110 LEU A N 1
ATOM 904 C CA . LEU A 1 110 ? 21.494 -5.627 -2.161 1.00 84.88 110 LEU A CA 1
ATOM 905 C C . LEU A 1 110 ? 22.695 -4.695 -2.380 1.00 84.88 110 LEU A C 1
ATOM 907 O O . LEU A 1 110 ? 23.241 -4.642 -3.478 1.00 84.88 110 LEU A O 1
ATOM 911 N N . SER A 1 111 ? 23.116 -3.974 -1.339 1.00 84.94 111 SER A N 1
ATOM 912 C CA . SER A 1 111 ? 24.278 -3.077 -1.369 1.00 84.94 111 SER A CA 1
ATOM 913 C C . SER A 1 111 ? 25.603 -3.790 -1.071 1.00 84.94 111 SER A C 1
ATOM 915 O O . SER A 1 111 ? 26.657 -3.153 -1.057 1.00 84.94 111 SER A O 1
ATOM 917 N N . THR A 1 112 ? 25.579 -5.100 -0.804 1.00 84.12 112 THR A N 1
ATOM 918 C CA . THR A 1 112 ? 26.787 -5.869 -0.486 1.00 84.12 112 THR A CA 1
ATOM 919 C C . THR A 1 112 ? 27.662 -6.038 -1.739 1.00 84.12 112 THR A C 1
ATOM 921 O O . THR A 1 112 ? 27.157 -6.463 -2.783 1.00 84.12 112 THR A O 1
ATOM 924 N N . PRO A 1 113 ? 28.982 -5.765 -1.668 1.00 76.19 113 PRO A N 1
ATOM 925 C CA . PRO A 1 113 ? 29.895 -6.038 -2.777 1.00 76.19 113 PRO A CA 1
ATOM 926 C C . PRO A 1 113 ? 29.825 -7.517 -3.193 1.00 76.19 113 PRO A C 1
ATOM 928 O O . PRO A 1 113 ? 29.926 -8.400 -2.343 1.00 76.19 113 PRO A O 1
ATOM 931 N N . ASN A 1 114 ? 29.672 -7.790 -4.493 1.00 74.88 114 ASN A N 1
ATOM 932 C CA . ASN A 1 114 ? 29.475 -9.135 -5.068 1.00 74.88 114 ASN A CA 1
ATOM 933 C C . ASN A 1 114 ? 28.125 -9.812 -4.734 1.00 74.88 114 ASN A C 1
ATOM 935 O O . ASN A 1 114 ? 28.046 -11.044 -4.685 1.00 74.88 114 ASN A O 1
ATOM 939 N N . TYR A 1 115 ? 27.057 -9.040 -4.507 1.00 74.12 115 TYR A N 1
ATOM 940 C CA . TYR A 1 115 ? 25.692 -9.578 -4.505 1.00 74.12 115 TYR A CA 1
ATOM 941 C C . TYR A 1 115 ? 25.381 -10.285 -5.844 1.00 74.12 115 TYR A C 1
ATOM 943 O O . TYR A 1 115 ? 25.650 -9.744 -6.916 1.00 74.12 115 TYR A O 1
ATOM 951 N N . SER A 1 116 ? 24.810 -11.492 -5.772 1.00 69.69 116 SER A N 1
ATOM 952 C CA . SER A 1 116 ? 24.322 -12.268 -6.921 1.00 69.69 116 SER A CA 1
ATOM 953 C C . SER A 1 116 ? 22.883 -12.697 -6.648 1.00 69.69 116 SER A C 1
ATOM 955 O O . SER A 1 116 ? 22.600 -13.217 -5.569 1.00 69.69 116 SER A O 1
ATOM 957 N N . GLU A 1 117 ? 21.984 -12.506 -7.619 1.00 64.19 117 GLU A N 1
ATOM 958 C CA . GLU A 1 117 ? 20.568 -12.890 -7.500 1.00 64.19 117 GLU A CA 1
ATOM 959 C C . GLU A 1 117 ? 20.366 -14.400 -7.297 1.00 64.19 117 GLU A C 1
ATOM 961 O O . GLU A 1 117 ? 19.372 -14.803 -6.695 1.00 64.19 117 GLU A O 1
ATOM 966 N N . GLU A 1 118 ? 21.331 -15.239 -7.693 1.00 58.53 118 GLU A N 1
ATOM 967 C CA . GLU A 1 118 ? 21.299 -16.693 -7.453 1.00 58.53 118 GLU A CA 1
ATOM 968 C C . GLU A 1 118 ? 21.246 -17.047 -5.952 1.00 58.53 118 GLU A C 1
ATOM 970 O O . GLU A 1 118 ? 20.817 -18.142 -5.580 1.00 58.53 118 GLU A O 1
ATOM 975 N N . LYS A 1 119 ? 21.608 -16.101 -5.073 1.00 57.38 119 LYS A N 1
ATOM 976 C CA . LYS A 1 119 ? 21.535 -16.234 -3.612 1.00 57.38 119 LYS A CA 1
ATOM 977 C C . LYS A 1 119 ? 20.149 -15.980 -3.019 1.00 57.38 119 LYS A C 1
ATOM 979 O O . LYS A 1 119 ? 19.981 -16.186 -1.821 1.00 57.38 119 LYS A O 1
ATOM 984 N N . PHE A 1 120 ? 19.138 -15.605 -3.808 1.00 55.91 120 PHE A N 1
ATOM 985 C CA . PHE A 1 120 ? 17.764 -15.455 -3.301 1.00 55.91 120 PHE A CA 1
ATOM 986 C C . PHE A 1 120 ? 17.233 -16.751 -2.659 1.00 55.91 120 PHE A C 1
ATOM 988 O O . PHE A 1 120 ? 16.513 -16.717 -1.661 1.00 55.91 120 PHE A O 1
ATOM 995 N N . ASN A 1 121 ? 17.665 -17.904 -3.185 1.00 55.50 121 ASN A N 1
ATOM 996 C CA . ASN A 1 121 ? 17.356 -19.229 -2.644 1.00 55.50 121 ASN A CA 1
ATOM 997 C C . ASN A 1 121 ? 18.198 -19.608 -1.407 1.00 55.50 121 ASN A C 1
ATOM 999 O O . ASN A 1 121 ? 18.056 -20.714 -0.878 1.00 55.50 121 ASN A O 1
ATOM 1003 N N . GLU A 1 122 ? 19.073 -18.727 -0.906 1.00 61.72 122 GLU A N 1
ATOM 1004 C CA . GLU A 1 122 ? 19.687 -18.920 0.404 1.00 61.72 122 GLU A CA 1
ATOM 1005 C C . GLU A 1 122 ? 18.592 -18.855 1.481 1.00 61.72 122 GLU A C 1
ATOM 1007 O O . GLU A 1 122 ? 17.817 -17.899 1.563 1.00 61.72 122 GLU A O 1
ATOM 1012 N N . LYS A 1 123 ? 18.549 -19.868 2.362 1.00 63.12 123 LYS A N 1
ATOM 1013 C CA . LYS A 1 123 ? 17.513 -20.036 3.404 1.00 63.12 123 LYS A CA 1
ATOM 1014 C C . LYS A 1 123 ? 17.212 -18.754 4.194 1.00 63.12 123 LYS A C 1
ATOM 1016 O O . LYS A 1 123 ? 16.093 -18.588 4.660 1.00 63.12 123 LYS A O 1
ATOM 1021 N N . LYS A 1 124 ? 18.185 -17.854 4.357 1.00 74.06 124 LYS A N 1
ATOM 1022 C CA . LYS A 1 124 ? 18.079 -16.660 5.203 1.00 74.06 124 LYS A CA 1
ATOM 1023 C C . LYS A 1 124 ? 17.181 -15.561 4.619 1.00 74.06 124 LYS A C 1
ATOM 1025 O O . LYS A 1 124 ? 16.387 -14.995 5.368 1.00 74.06 124 LYS A O 1
ATOM 1030 N N . SER A 1 125 ? 17.274 -15.260 3.321 1.00 74.75 125 SER A N 1
ATOM 1031 C CA . SER A 1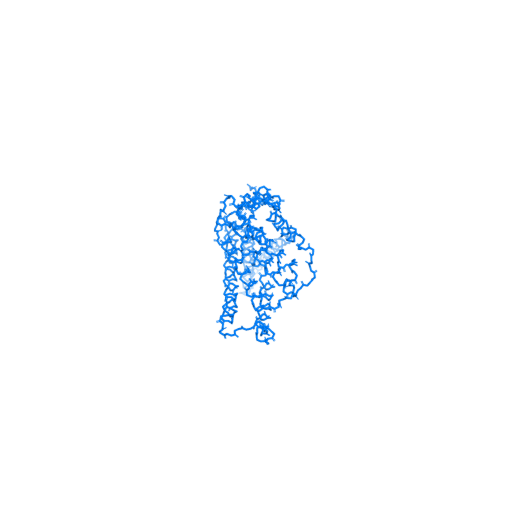 125 ? 16.423 -14.236 2.687 1.00 74.75 125 SER A CA 1
ATOM 1032 C C . SER A 1 125 ? 14.971 -14.692 2.611 1.00 74.75 125 SER A C 1
ATOM 1034 O O . SER A 1 125 ? 14.069 -13.938 2.979 1.00 74.75 125 SER A O 1
ATOM 1036 N N . PHE A 1 126 ? 14.753 -15.958 2.251 1.00 75.50 126 PHE A N 1
ATOM 1037 C CA . PHE A 1 126 ? 13.429 -16.573 2.278 1.00 75.50 126 PHE A CA 1
ATOM 1038 C C . PHE A 1 126 ? 12.843 -16.635 3.701 1.00 75.50 126 PHE A C 1
ATOM 1040 O O . PHE A 1 126 ? 11.687 -16.288 3.914 1.00 75.50 126 PHE A O 1
ATOM 1047 N N . GLN A 1 127 ? 13.644 -16.973 4.719 1.00 82.56 127 GLN A N 1
ATOM 1048 C CA . GLN A 1 127 ? 13.196 -16.922 6.119 1.00 82.56 127 GLN A CA 1
ATOM 1049 C C . GLN A 1 127 ? 12.763 -15.516 6.545 1.00 82.56 127 GLN A C 1
ATOM 1051 O O . GLN A 1 127 ? 11.751 -15.369 7.222 1.00 82.56 127 GLN A O 1
ATOM 1056 N N . LYS A 1 128 ? 13.500 -14.468 6.151 1.00 84.94 128 LYS A N 1
ATOM 1057 C CA . LYS A 1 128 ? 13.129 -13.078 6.467 1.00 84.94 128 LYS A CA 1
ATOM 1058 C C . LYS A 1 128 ? 11.843 -12.655 5.766 1.00 84.94 128 LYS A C 1
ATOM 1060 O O . LYS A 1 128 ? 11.023 -11.965 6.371 1.00 84.94 128 LYS A O 1
ATOM 1065 N N . TYR A 1 129 ? 11.659 -13.096 4.530 1.00 83.06 129 TYR A N 1
ATOM 1066 C CA . TYR A 1 129 ? 10.410 -12.949 3.802 1.00 83.06 129 TYR A CA 1
ATOM 1067 C C . TYR A 1 129 ? 9.243 -13.596 4.572 1.00 83.06 129 TYR A C 1
ATOM 1069 O O . TYR A 1 129 ? 8.294 -12.897 4.940 1.00 83.06 129 TYR A O 1
ATOM 1077 N N . ASP A 1 130 ? 9.361 -14.880 4.915 1.00 83.81 130 ASP A N 1
ATOM 1078 C CA . ASP A 1 130 ? 8.349 -15.642 5.656 1.00 83.81 130 ASP A CA 1
ATOM 1079 C C . ASP A 1 130 ? 8.029 -15.025 7.025 1.00 83.81 130 ASP A C 1
ATOM 1081 O O . ASP A 1 130 ? 6.866 -14.947 7.428 1.00 83.81 130 ASP A O 1
ATOM 1085 N N . GLU A 1 131 ? 9.052 -14.575 7.758 1.00 90.38 131 GLU A N 1
ATOM 1086 C CA . GLU A 1 131 ? 8.899 -13.917 9.058 1.00 90.38 131 GLU A CA 1
ATOM 1087 C C . GLU A 1 131 ? 8.059 -12.638 8.952 1.00 90.38 131 GLU A C 1
ATOM 1089 O O . GLU A 1 131 ? 7.206 -12.395 9.811 1.00 90.38 131 GLU A O 1
ATOM 1094 N N . LEU A 1 132 ? 8.286 -11.804 7.926 1.00 90.69 132 LEU A N 1
ATOM 1095 C CA . LEU A 1 132 ? 7.476 -10.601 7.730 1.00 90.69 132 LEU A CA 1
ATOM 1096 C C . LEU A 1 132 ? 6.036 -10.963 7.374 1.00 90.69 132 LEU A C 1
ATOM 1098 O O . LEU A 1 132 ? 5.120 -10.380 7.946 1.00 90.69 132 LEU A O 1
ATOM 1102 N N . HIS A 1 133 ? 5.826 -11.922 6.475 1.00 87.06 133 HIS A N 1
ATOM 1103 C CA . HIS A 1 133 ? 4.482 -12.279 6.020 1.00 87.06 133 HIS A CA 1
ATOM 1104 C C . HIS A 1 133 ? 3.640 -12.893 7.131 1.00 87.06 133 HIS A C 1
ATOM 1106 O O . HIS A 1 133 ? 2.502 -12.477 7.339 1.00 87.06 133 HIS A O 1
ATOM 1112 N N . LYS A 1 134 ? 4.211 -13.823 7.907 1.00 89.81 134 LYS A N 1
ATOM 1113 C CA . LYS A 1 134 ? 3.539 -14.392 9.085 1.00 89.81 134 LYS A CA 1
ATOM 1114 C C . LYS A 1 134 ? 3.177 -13.308 10.091 1.00 89.81 134 LYS A C 1
ATOM 1116 O O . LYS A 1 134 ? 2.069 -13.311 10.619 1.00 89.81 134 LYS A O 1
ATOM 1121 N N . TRP A 1 135 ? 4.091 -12.368 10.327 1.00 94.75 135 TRP A N 1
ATOM 1122 C CA . TRP A 1 135 ? 3.824 -11.246 11.218 1.00 94.75 135 TRP A CA 1
ATOM 1123 C C . TRP A 1 135 ? 2.731 -10.320 10.666 1.00 94.75 135 TRP A C 1
ATOM 1125 O O . TRP A 1 135 ? 1.853 -9.934 11.425 1.00 94.75 135 TRP A O 1
ATOM 1135 N N . LEU A 1 136 ? 2.738 -9.998 9.367 1.00 92.25 136 LEU A N 1
ATOM 1136 C CA . LEU A 1 136 ? 1.715 -9.161 8.728 1.00 92.25 136 LEU A CA 1
ATOM 1137 C C . LEU A 1 136 ? 0.332 -9.817 8.773 1.00 92.25 136 LEU A C 1
ATOM 1139 O O . LEU A 1 136 ? -0.636 -9.126 9.076 1.00 92.25 136 LEU A O 1
ATOM 1143 N N . LYS A 1 137 ? 0.243 -11.133 8.538 1.00 90.62 137 LYS A N 1
ATOM 1144 C CA . LYS A 1 137 ? -1.008 -11.896 8.670 1.00 90.62 137 LYS A CA 1
ATOM 1145 C C . LYS A 1 137 ? -1.544 -11.821 10.098 1.00 90.62 137 LYS A C 1
ATOM 1147 O O . LYS A 1 137 ? -2.663 -11.374 10.312 1.00 90.62 137 LYS A O 1
ATOM 1152 N N . GLN A 1 138 ? -0.708 -12.140 11.088 1.00 92.88 138 GLN A N 1
ATOM 1153 C CA . GLN A 1 138 ? -1.088 -12.041 12.503 1.00 92.88 138 GLN A CA 1
ATOM 1154 C C . GLN A 1 138 ? -1.491 -10.616 12.901 1.00 92.88 138 GLN A C 1
ATOM 1156 O O . GLN A 1 138 ? -2.485 -10.430 13.598 1.00 92.88 138 GLN A O 1
ATOM 1161 N N . PHE A 1 139 ? -0.737 -9.613 12.449 1.00 94.25 139 PHE A N 1
ATOM 1162 C CA . PHE A 1 139 ? -1.039 -8.208 12.691 1.00 94.25 139 PHE A CA 1
ATOM 1163 C C . PHE A 1 139 ? -2.398 -7.824 12.099 1.00 94.25 139 PHE A C 1
ATOM 1165 O O . PHE A 1 139 ? -3.188 -7.176 12.782 1.00 94.25 139 PHE A O 1
ATOM 1172 N N . HIS A 1 140 ? -2.689 -8.226 10.860 1.00 90.88 140 HIS A N 1
ATOM 1173 C CA . HIS A 1 140 ? -3.967 -7.955 10.200 1.00 90.88 140 HIS A CA 1
ATOM 1174 C C . HIS A 1 140 ? -5.132 -8.616 10.936 1.00 90.88 140 HIS A C 1
ATOM 1176 O O . HIS A 1 140 ? -6.061 -7.915 11.340 1.00 90.88 140 HIS A O 1
ATOM 1182 N N . ASP A 1 141 ? -5.033 -9.917 11.210 1.00 87.56 141 ASP A N 1
ATOM 1183 C CA . ASP A 1 141 ? -6.085 -10.698 11.867 1.00 87.56 141 ASP A CA 1
ATOM 1184 C C . ASP A 1 141 ? -6.410 -10.155 13.267 1.00 87.56 141 ASP A C 1
ATOM 1186 O O . ASP A 1 141 ? -7.575 -9.972 13.626 1.00 87.56 141 ASP A O 1
ATOM 1190 N N . GLN A 1 142 ? -5.382 -9.833 14.060 1.00 91.00 142 GLN A N 1
ATOM 1191 C CA . GLN A 1 142 ? -5.549 -9.339 15.431 1.00 91.00 142 GLN A CA 1
ATOM 1192 C C . GLN A 1 142 ? -6.080 -7.903 15.493 1.00 91.00 142 GLN A C 1
ATOM 1194 O O . GLN A 1 142 ? -6.698 -7.515 16.489 1.00 91.00 142 GLN A O 1
ATOM 1199 N N . ASN A 1 143 ? -5.838 -7.100 14.454 1.00 87.75 143 ASN A N 1
ATOM 1200 C CA . ASN A 1 143 ? -6.114 -5.665 14.482 1.00 87.75 143 ASN A CA 1
ATOM 1201 C C . ASN A 1 143 ? -7.185 -5.207 13.493 1.00 87.75 143 ASN A C 1
ATOM 1203 O O . ASN A 1 143 ? -7.470 -4.011 13.452 1.00 87.75 143 ASN A O 1
ATOM 1207 N N . LYS A 1 144 ? -7.833 -6.118 12.756 1.00 82.44 144 LYS A N 1
ATOM 1208 C CA . LYS A 1 144 ? -8.827 -5.808 11.712 1.00 82.44 144 LYS A CA 1
ATOM 1209 C C . LYS A 1 144 ? -9.903 -4.798 12.134 1.00 82.44 144 LYS A C 1
ATOM 1211 O O . LYS A 1 144 ? -10.321 -3.985 11.324 1.00 82.44 144 LYS A O 1
ATOM 1216 N N . LEU A 1 145 ? -10.318 -4.806 13.405 1.00 79.62 145 LEU A N 1
ATOM 1217 C CA . LEU A 1 145 ? -11.317 -3.871 13.952 1.00 79.62 145 LEU A CA 1
ATOM 1218 C C . LEU A 1 145 ? -10.811 -2.430 14.143 1.00 79.62 145 LEU A C 1
ATOM 1220 O O . LEU A 1 145 ? -11.614 -1.509 14.265 1.00 79.62 145 LEU A O 1
ATOM 1224 N N . PHE A 1 146 ? -9.496 -2.232 14.228 1.00 83.00 146 PHE A N 1
ATOM 1225 C CA . PHE A 1 146 ? -8.868 -0.939 14.516 1.00 83.00 146 PHE A CA 1
ATOM 1226 C C . PHE A 1 146 ? -8.213 -0.309 13.284 1.00 83.00 146 PHE A C 1
ATOM 1228 O O . PHE A 1 146 ? -7.993 0.905 13.269 1.00 83.00 146 PHE A O 1
ATOM 1235 N N . LEU A 1 147 ? -7.931 -1.110 12.255 1.00 84.56 147 LEU A N 1
ATOM 1236 C CA . LEU A 1 147 ? -7.456 -0.637 10.957 1.00 84.56 147 LEU A CA 1
ATOM 1237 C C . LEU A 1 147 ? -8.594 0.058 10.197 1.00 84.56 147 LEU A C 1
ATOM 1239 O O . LEU A 1 147 ? -9.759 -0.329 10.311 1.00 84.56 147 LEU A O 1
ATOM 1243 N N . SER A 1 148 ? -8.269 1.088 9.415 1.00 81.56 148 SER A N 1
ATOM 1244 C CA . SER A 1 148 ? -9.204 1.574 8.399 1.00 81.56 148 SER A CA 1
ATOM 1245 C C . SER A 1 148 ? -9.441 0.496 7.340 1.00 81.56 148 SER A C 1
ATOM 1247 O O . SER A 1 148 ? -8.652 -0.444 7.195 1.00 81.56 148 SER A O 1
ATOM 1249 N N . LYS A 1 149 ? -10.532 0.632 6.581 1.00 77.94 149 LYS A N 1
ATOM 1250 C CA . LYS A 1 149 ? -10.838 -0.295 5.490 1.00 77.94 149 LYS A CA 1
ATOM 1251 C C . LYS A 1 149 ? -9.700 -0.336 4.469 1.00 77.94 149 LYS A C 1
ATOM 1253 O O . LYS A 1 149 ? -9.194 -1.413 4.189 1.00 77.94 149 LYS A O 1
ATOM 1258 N N . ASP A 1 150 ? -9.245 0.822 3.998 1.00 78.38 150 ASP A N 1
ATOM 1259 C CA . ASP A 1 150 ? -8.192 0.904 2.981 1.00 78.38 150 ASP A CA 1
ATOM 1260 C C . ASP A 1 150 ? -6.859 0.323 3.478 1.00 78.38 150 ASP A C 1
ATOM 1262 O O . ASP A 1 150 ? -6.143 -0.334 2.724 1.00 78.38 150 ASP A O 1
ATOM 1266 N N . MET A 1 151 ? -6.539 0.513 4.763 1.00 85.94 151 MET A N 1
ATOM 1267 C CA . MET A 1 151 ? -5.373 -0.098 5.403 1.00 85.94 151 MET A CA 1
ATOM 1268 C C . MET A 1 151 ? -5.498 -1.624 5.474 1.00 85.94 151 MET A C 1
ATOM 1270 O O . MET A 1 151 ? -4.548 -2.350 5.179 1.00 85.94 151 MET A O 1
ATOM 1274 N N . SER A 1 152 ? -6.674 -2.112 5.875 1.00 85.12 152 SER A N 1
ATOM 1275 C CA . SER A 1 152 ? -6.970 -3.541 5.960 1.00 85.12 152 SER A CA 1
ATOM 1276 C C . SER A 1 152 ? -6.898 -4.201 4.583 1.00 85.12 152 SER A C 1
ATOM 1278 O O . SER A 1 152 ? -6.246 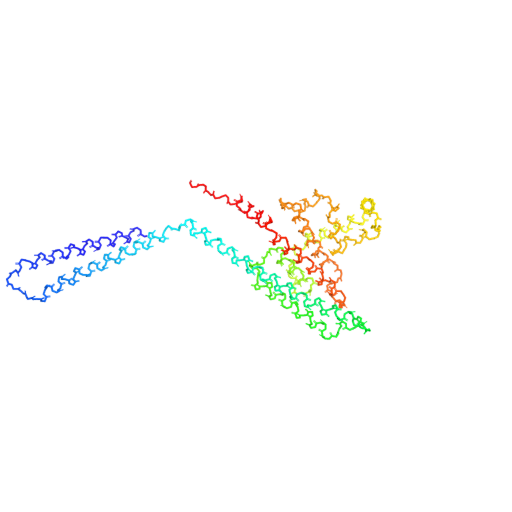-5.236 4.451 1.00 85.12 152 SER A O 1
ATOM 1280 N N . ASP A 1 153 ? -7.489 -3.570 3.569 1.00 80.19 153 ASP A N 1
ATOM 1281 C CA . ASP A 1 153 ? -7.488 -4.021 2.179 1.00 80.19 153 ASP A CA 1
ATOM 1282 C C . ASP A 1 153 ? -6.053 -4.059 1.630 1.00 80.19 153 ASP A C 1
ATOM 1284 O O . ASP A 1 153 ? -5.615 -5.080 1.106 1.00 80.19 153 ASP A O 1
ATOM 1288 N N . LEU A 1 154 ? -5.269 -2.993 1.823 1.00 84.62 154 LEU A N 1
ATOM 1289 C CA . LEU A 1 154 ? -3.883 -2.919 1.353 1.00 84.62 154 LEU A CA 1
ATOM 1290 C C . LEU A 1 154 ? -3.005 -4.057 1.903 1.00 84.62 154 LEU A C 1
ATOM 1292 O O . LEU A 1 154 ? -2.243 -4.667 1.152 1.00 84.62 154 LEU A O 1
ATOM 1296 N N . ILE A 1 155 ? -3.107 -4.349 3.204 1.00 87.44 155 ILE A N 1
ATOM 1297 C CA . ILE A 1 155 ? -2.349 -5.441 3.837 1.00 87.44 155 ILE A CA 1
ATOM 1298 C C . ILE A 1 155 ? -2.852 -6.799 3.339 1.00 87.44 155 ILE A C 1
ATOM 1300 O O . ILE A 1 155 ? -2.044 -7.663 3.006 1.00 87.44 155 ILE A O 1
ATOM 1304 N N . TYR A 1 156 ? -4.170 -6.981 3.267 1.00 82.81 156 TYR A N 1
ATOM 1305 C CA . TYR A 1 156 ? -4.788 -8.225 2.818 1.00 82.81 156 TYR A CA 1
ATOM 1306 C C . TYR A 1 156 ? -4.362 -8.587 1.391 1.00 82.81 156 TYR A C 1
ATOM 1308 O O . TYR A 1 156 ? -3.835 -9.672 1.156 1.00 82.81 156 TYR A O 1
ATOM 1316 N N . TYR A 1 157 ? -4.475 -7.652 0.447 1.00 79.31 157 TYR A N 1
ATOM 1317 C CA . TYR A 1 157 ? -4.100 -7.905 -0.943 1.00 79.31 157 TYR A CA 1
ATOM 1318 C C . TYR A 1 157 ? -2.595 -8.088 -1.140 1.00 79.31 157 TYR A C 1
ATOM 1320 O O . TYR A 1 157 ? -2.180 -8.866 -1.998 1.00 79.31 157 TYR A O 1
ATOM 1328 N N . TYR A 1 158 ? -1.765 -7.439 -0.318 1.00 82.19 158 TYR A N 1
ATOM 1329 C CA . TYR A 1 158 ? -0.332 -7.726 -0.291 1.00 82.19 158 TYR A CA 1
ATOM 1330 C C . TYR A 1 158 ? -0.048 -9.181 0.120 1.00 82.19 158 TYR A C 1
ATOM 1332 O O . TYR A 1 158 ? 0.802 -9.832 -0.486 1.00 82.19 158 TYR A O 1
ATOM 1340 N N . LEU A 1 159 ? -0.774 -9.710 1.112 1.00 80.00 159 LEU A N 1
ATOM 1341 C CA . LEU A 1 159 ? -0.648 -11.101 1.560 1.00 80.00 159 LEU A CA 1
ATOM 1342 C C . LEU A 1 159 ? -1.158 -12.106 0.512 1.00 80.00 159 LEU A C 1
ATOM 1344 O O . LEU A 1 159 ? -0.533 -13.151 0.325 1.00 80.00 159 LEU A O 1
ATOM 1348 N N . ILE A 1 160 ? -2.236 -11.785 -0.211 1.00 74.50 160 ILE A N 1
ATOM 1349 C CA . ILE A 1 160 ? -2.743 -12.619 -1.318 1.00 74.50 160 ILE A CA 1
ATOM 1350 C C . ILE A 1 160 ? -1.737 -12.683 -2.467 1.00 74.50 160 ILE A C 1
ATOM 1352 O O . ILE A 1 160 ? -1.391 -13.772 -2.922 1.00 74.50 160 ILE A O 1
ATOM 1356 N N . ALA A 1 161 ? -1.203 -11.538 -2.902 1.00 70.31 161 ALA A N 1
ATOM 1357 C CA . ALA A 1 161 ? -0.188 -11.475 -3.959 1.00 70.31 161 ALA A CA 1
ATOM 1358 C C . ALA A 1 161 ? 1.117 -12.216 -3.598 1.00 70.31 161 ALA A C 1
ATOM 1360 O O . ALA A 1 161 ? 1.934 -12.543 -4.460 1.00 70.31 161 ALA A O 1
ATOM 1361 N N . ALA A 1 162 ? 1.314 -12.481 -2.307 1.00 64.56 162 ALA A N 1
ATOM 1362 C CA . ALA A 1 162 ? 2.389 -13.279 -1.738 1.00 64.56 162 ALA A CA 1
ATOM 1363 C C . ALA A 1 162 ? 2.053 -14.783 -1.604 1.00 64.56 162 ALA A C 1
ATOM 1365 O O . ALA A 1 162 ? 2.831 -15.520 -1.003 1.00 64.56 162 ALA A O 1
ATOM 1366 N N . ASN A 1 163 ? 0.952 -15.260 -2.202 1.00 60.88 163 ASN A N 1
ATOM 1367 C CA . ASN A 1 163 ? 0.558 -16.675 -2.266 1.00 60.88 163 ASN A CA 1
ATOM 1368 C C . ASN A 1 163 ? 0.063 -17.286 -0.928 1.00 60.88 163 ASN A C 1
ATOM 1370 O O . ASN A 1 163 ? 0.189 -18.494 -0.723 1.00 60.88 163 ASN A O 1
ATOM 1374 N N . LEU A 1 164 ? -0.486 -16.480 -0.004 1.00 52.59 164 LEU A N 1
ATOM 1375 C CA . LEU A 1 164 ? -0.877 -16.938 1.346 1.00 52.59 164 LEU A CA 1
ATOM 1376 C C . LEU A 1 164 ? -2.386 -17.103 1.600 1.00 52.59 164 LEU A C 1
ATOM 1378 O O . LEU A 1 164 ? -2.736 -17.587 2.678 1.00 52.59 164 LEU A O 1
ATOM 1382 N N . ASP A 1 165 ? -3.259 -16.737 0.655 1.00 51.12 165 ASP A N 1
ATOM 1383 C CA . ASP A 1 165 ? -4.705 -17.014 0.737 1.00 51.12 165 ASP A CA 1
ATOM 1384 C C . ASP A 1 165 ? -5.385 -16.906 -0.652 1.00 51.12 165 ASP A C 1
ATOM 1386 O O . ASP A 1 165 ? -5.624 -15.796 -1.125 1.00 51.12 165 ASP A O 1
ATOM 1390 N N . PRO A 1 166 ? -5.642 -18.023 -1.362 1.00 48.16 166 PRO A N 1
ATOM 1391 C CA . PRO A 1 166 ? -6.229 -18.016 -2.708 1.00 48.16 166 PRO A CA 1
ATOM 1392 C C . PRO A 1 166 ? -7.771 -18.057 -2.746 1.00 48.16 166 PRO A C 1
ATOM 1394 O O . PRO A 1 166 ? -8.339 -18.186 -3.825 1.00 48.16 166 PRO A O 1
ATOM 1397 N N . GLU A 1 167 ? -8.475 -17.993 -1.611 1.00 51.06 167 GLU A N 1
ATOM 1398 C CA . GLU A 1 167 ? -9.919 -18.300 -1.577 1.00 51.06 167 GLU A CA 1
ATOM 1399 C C . GLU A 1 167 ? -10.869 -17.145 -1.970 1.00 51.06 167 GLU A C 1
ATOM 1401 O O . GLU A 1 167 ? -12.078 -17.361 -1.972 1.00 51.06 167 GLU A O 1
ATOM 1406 N N . ASP A 1 168 ? -10.387 -15.952 -2.357 1.00 51.88 168 ASP A N 1
ATOM 1407 C CA . ASP A 1 168 ? -11.268 -14.772 -2.509 1.00 51.88 168 ASP A CA 1
ATOM 1408 C C . ASP A 1 168 ? -10.987 -13.871 -3.742 1.00 51.88 168 ASP A C 1
ATOM 1410 O O . ASP A 1 168 ? -10.823 -12.651 -3.659 1.00 51.88 168 ASP A O 1
ATOM 1414 N N . ASP A 1 169 ? -10.967 -14.467 -4.939 1.00 56.12 169 ASP A N 1
ATOM 1415 C CA . ASP A 1 169 ? -10.690 -13.770 -6.214 1.00 56.12 169 ASP A CA 1
ATOM 1416 C C . ASP A 1 169 ? -11.782 -12.767 -6.657 1.00 56.12 169 ASP A C 1
ATOM 1418 O O . ASP A 1 169 ? -11.526 -11.846 -7.441 1.00 56.12 169 ASP A O 1
ATOM 1422 N N . HIS A 1 170 ? -13.022 -12.885 -6.167 1.00 55.62 170 HIS A N 1
ATOM 1423 C CA . HIS A 1 170 ? -14.134 -12.045 -6.643 1.00 55.62 170 HIS A CA 1
ATOM 1424 C C . HIS A 1 170 ? -14.005 -10.560 -6.270 1.00 55.62 170 HIS A C 1
ATOM 1426 O O . HIS A 1 170 ? -14.576 -9.701 -6.952 1.00 55.62 170 HIS A O 1
ATOM 1432 N N . HIS A 1 171 ? -13.220 -10.231 -5.244 1.00 57.22 171 HIS A N 1
ATOM 1433 C CA . HIS A 1 171 ? -12.993 -8.851 -4.818 1.00 57.22 171 HIS A CA 1
ATOM 1434 C C . HIS A 1 171 ? -11.948 -8.097 -5.668 1.00 57.22 171 HIS A C 1
ATOM 1436 O O . HIS A 1 171 ? -11.895 -6.866 -5.623 1.00 57.22 171 HIS A O 1
ATOM 1442 N N . LEU A 1 172 ? -11.176 -8.796 -6.511 1.00 71.44 172 LEU A N 1
ATOM 1443 C CA . LEU A 1 172 ? -10.063 -8.217 -7.278 1.00 71.44 172 LEU A CA 1
ATOM 1444 C C . LEU A 1 172 ? -10.459 -7.604 -8.627 1.00 71.44 172 LEU A C 1
ATOM 1446 O O . LEU A 1 172 ? -9.716 -6.791 -9.181 1.00 71.44 172 LEU A O 1
ATOM 1450 N N . TYR A 1 173 ? -11.655 -7.909 -9.142 1.00 73.62 173 TYR A N 1
ATOM 1451 C CA . TYR A 1 173 ? -12.084 -7.484 -10.481 1.00 73.62 173 TYR A CA 1
ATOM 1452 C C . TYR A 1 173 ? -11.990 -5.965 -10.700 1.00 73.62 173 TYR A C 1
ATOM 1454 O O . TYR A 1 173 ? -11.549 -5.500 -11.753 1.00 73.62 173 TYR A O 1
ATOM 1462 N N . SER A 1 174 ? -12.375 -5.163 -9.701 1.00 75.38 174 SER A N 1
ATOM 1463 C CA . SER A 1 174 ? -12.279 -3.703 -9.799 1.00 75.38 174 SER A CA 1
ATOM 1464 C C . SER A 1 174 ? -10.836 -3.206 -9.837 1.00 75.38 174 SER A C 1
ATOM 1466 O O . SER A 1 174 ? -10.553 -2.252 -10.559 1.00 75.38 174 SER A O 1
ATOM 1468 N N . ALA A 1 175 ? -9.932 -3.846 -9.094 1.00 81.06 175 ALA A N 1
ATOM 1469 C CA . ALA A 1 175 ? -8.520 -3.482 -9.061 1.00 81.06 175 ALA A CA 1
ATOM 1470 C C . ALA A 1 175 ? -7.828 -3.842 -10.387 1.00 81.06 175 ALA A C 1
ATOM 1472 O O . ALA A 1 175 ? -7.170 -2.985 -10.979 1.00 81.06 175 ALA A O 1
ATOM 1473 N N . HIS A 1 176 ? -8.079 -5.043 -10.924 1.00 82.56 176 HIS A N 1
ATOM 1474 C CA . HIS A 1 176 ? -7.592 -5.459 -12.248 1.00 82.56 176 HIS A CA 1
ATOM 1475 C C . HIS A 1 176 ? -8.096 -4.523 -13.351 1.00 82.56 176 HIS A C 1
ATOM 1477 O O . HIS A 1 176 ? -7.323 -4.019 -14.166 1.00 82.56 176 HIS A O 1
ATOM 1483 N N . ALA A 1 177 ? -9.398 -4.222 -13.353 1.00 83.31 177 ALA A N 1
ATOM 1484 C CA . ALA A 1 177 ? -9.990 -3.337 -14.348 1.00 83.31 177 ALA A CA 1
ATOM 1485 C C . ALA A 1 177 ? -9.384 -1.925 -14.304 1.00 83.31 177 ALA A C 1
ATOM 1487 O O . ALA A 1 177 ? -9.151 -1.324 -15.354 1.00 83.31 177 ALA A O 1
ATOM 1488 N N . VAL A 1 178 ? -9.129 -1.389 -13.106 1.00 85.56 178 VAL A N 1
ATOM 1489 C CA . VAL A 1 178 ? -8.461 -0.092 -12.926 1.00 85.56 178 VAL A CA 1
ATOM 1490 C C . VAL A 1 178 ? -7.029 -0.142 -13.451 1.00 85.56 178 VAL A C 1
ATOM 1492 O O . VAL A 1 178 ? -6.653 0.730 -14.237 1.00 85.56 178 VAL A O 1
ATOM 1495 N N . TYR A 1 179 ? -6.259 -1.165 -13.071 1.00 88.19 179 TYR A N 1
ATOM 1496 C CA . TYR A 1 179 ? -4.879 -1.349 -13.516 1.00 88.19 179 TYR A CA 1
ATOM 1497 C C . TYR A 1 179 ? -4.778 -1.388 -15.046 1.00 88.19 179 TYR A C 1
ATOM 1499 O O . TYR A 1 179 ? -4.108 -0.541 -15.641 1.00 88.19 179 TYR A O 1
ATOM 1507 N N . HIS A 1 180 ? -5.537 -2.270 -15.699 1.00 88.38 180 HIS A N 1
ATOM 1508 C CA . HIS A 1 180 ? -5.548 -2.397 -17.161 1.00 88.38 180 HIS A CA 1
ATOM 1509 C C . HIS A 1 180 ? -5.894 -1.111 -17.881 1.00 88.38 180 HIS A C 1
ATOM 1511 O O . HIS A 1 180 ? -5.260 -0.747 -18.868 1.00 88.38 180 HIS A O 1
ATOM 1517 N N . GLN A 1 181 ? -6.913 -0.404 -17.406 1.00 87.88 181 GLN A N 1
ATOM 1518 C CA . GLN A 1 181 ? -7.338 0.827 -18.057 1.00 87.88 181 GLN A CA 1
ATOM 1519 C C . GLN A 1 181 ? -6.298 1.934 -17.924 1.00 87.88 181 GLN A C 1
ATOM 1521 O O . GLN A 1 181 ? -6.144 2.721 -18.855 1.00 87.88 181 GLN A O 1
ATOM 1526 N N . ILE A 1 182 ? -5.580 1.997 -16.799 1.00 88.50 182 ILE A N 1
ATOM 1527 C CA . ILE A 1 182 ? -4.463 2.928 -16.619 1.00 88.50 182 ILE A CA 1
ATOM 1528 C C . ILE A 1 182 ? -3.336 2.581 -17.595 1.00 88.50 182 ILE A C 1
ATOM 1530 O O . ILE A 1 182 ? -2.874 3.469 -18.310 1.00 88.50 182 ILE A O 1
ATOM 1534 N N . VAL A 1 183 ? -2.958 1.303 -17.693 1.00 88.69 183 VAL A N 1
ATOM 1535 C CA . VAL A 1 183 ? -1.931 0.830 -18.637 1.00 88.69 183 VAL A CA 1
ATOM 1536 C C . VAL A 1 183 ? -2.326 1.140 -20.087 1.00 88.69 183 VAL A C 1
ATOM 1538 O O . VAL A 1 183 ? -1.525 1.662 -20.863 1.00 88.69 183 VAL A O 1
ATOM 1541 N N . GLN A 1 184 ? -3.582 0.896 -20.466 1.00 88.50 184 GLN A N 1
ATOM 1542 C CA . GLN A 1 184 ? -4.100 1.223 -21.799 1.00 88.50 184 GLN A CA 1
ATOM 1543 C C . GLN A 1 184 ? -4.122 2.734 -22.055 1.00 88.50 184 GLN A C 1
ATOM 1545 O O . GLN A 1 184 ? -3.784 3.193 -23.150 1.00 88.50 184 GLN A O 1
ATOM 1550 N N . PHE A 1 185 ? -4.505 3.523 -21.049 1.00 86.94 185 PHE A N 1
ATOM 1551 C CA . PHE A 1 185 ? -4.530 4.978 -21.136 1.00 86.94 185 PHE A CA 1
ATOM 1552 C C . PHE A 1 185 ? -3.131 5.536 -21.407 1.00 86.94 185 PHE A C 1
ATOM 1554 O O . PHE A 1 185 ? -2.982 6.366 -22.308 1.00 86.94 185 PHE A O 1
ATOM 1561 N N . THR A 1 186 ? -2.111 5.058 -20.687 1.00 87.38 186 THR A N 1
ATOM 1562 C CA . THR A 1 186 ? -0.718 5.495 -20.861 1.00 87.38 186 THR A CA 1
ATOM 1563 C C . THR A 1 186 ? -0.059 4.945 -22.115 1.00 87.38 186 THR A C 1
ATOM 1565 O O . THR A 1 186 ? 0.823 5.599 -22.663 1.00 87.38 186 THR A O 1
ATOM 1568 N N . ALA A 1 187 ? -0.507 3.800 -22.627 1.00 87.19 187 ALA A N 1
ATOM 1569 C CA . ALA A 1 187 ? -0.036 3.260 -23.899 1.00 87.19 187 ALA A CA 1
ATOM 1570 C C . ALA A 1 187 ? -0.584 4.026 -25.122 1.00 87.19 187 ALA A C 1
ATOM 1572 O O . ALA A 1 187 ? 0.003 3.976 -26.205 1.00 87.19 187 ALA A O 1
ATOM 1573 N N . HIS A 1 188 ? -1.700 4.752 -24.980 1.00 90.56 188 HIS A N 1
ATOM 1574 C CA . HIS A 1 188 ? -2.371 5.385 -26.113 1.00 90.56 188 HIS A CA 1
ATOM 1575 C C . HIS A 1 188 ? -1.578 6.596 -26.669 1.00 90.56 188 HIS A C 1
ATOM 1577 O O . HIS A 1 188 ? -1.375 7.581 -25.950 1.00 90.56 188 HIS A O 1
ATOM 1583 N N . PRO A 1 189 ? -1.213 6.637 -27.972 1.00 91.88 189 PRO A N 1
ATOM 1584 C CA . PRO A 1 189 ? -0.321 7.667 -28.530 1.00 91.88 189 PRO A CA 1
ATOM 1585 C C . PRO A 1 189 ? -0.787 9.114 -28.322 1.00 91.88 189 PRO A C 1
ATOM 1587 O O . PRO A 1 189 ? 0.020 10.008 -28.057 1.00 91.88 189 PRO A O 1
ATOM 1590 N N . ARG A 1 190 ? -2.103 9.366 -28.406 1.00 91.00 190 ARG A N 1
ATOM 1591 C CA . ARG A 1 190 ? -2.665 10.708 -28.147 1.00 91.00 190 ARG A CA 1
ATOM 1592 C C . ARG A 1 190 ? -2.466 11.142 -26.696 1.00 91.00 190 ARG A C 1
ATOM 1594 O O . ARG A 1 190 ? -2.216 12.318 -26.448 1.00 91.00 190 ARG A O 1
ATOM 1601 N N . THR A 1 191 ? -2.572 10.203 -25.761 1.00 88.25 191 THR A N 1
ATOM 1602 C CA . THR A 1 191 ? -2.384 10.457 -24.334 1.00 88.25 191 THR A CA 1
ATOM 1603 C C . THR A 1 191 ? -0.920 10.735 -24.041 1.00 88.25 191 THR A C 1
ATOM 1605 O O . THR A 1 191 ? -0.617 11.763 -23.443 1.00 88.25 191 THR A O 1
ATOM 1608 N N . VAL A 1 192 ? -0.013 9.901 -24.563 1.00 90.44 192 VAL A N 1
ATOM 1609 C CA . VAL A 1 192 ? 1.440 10.100 -24.444 1.00 90.44 192 VAL A CA 1
ATOM 1610 C C . VAL A 1 192 ? 1.839 11.485 -24.941 1.00 90.44 192 VAL A C 1
ATOM 1612 O O . VAL A 1 192 ? 2.497 12.236 -24.227 1.00 90.44 192 VAL A O 1
ATOM 1615 N N . LYS A 1 193 ? 1.368 11.878 -26.131 1.00 92.00 193 LYS A N 1
ATOM 1616 C CA . LYS A 1 193 ? 1.641 13.207 -26.695 1.00 92.00 193 LYS A CA 1
ATOM 1617 C C . LYS A 1 193 ? 1.096 14.338 -25.818 1.00 92.00 193 LYS A C 1
ATOM 1619 O O . LYS A 1 193 ? 1.751 15.368 -25.679 1.00 92.00 193 LYS A O 1
ATOM 1624 N N . LYS A 1 194 ? -0.097 14.166 -25.236 1.00 91.50 194 LYS A N 1
ATOM 1625 C CA . LYS A 1 194 ? -0.710 15.159 -24.343 1.00 91.50 194 LYS A CA 1
ATOM 1626 C C . LYS A 1 194 ? 0.104 15.330 -23.056 1.00 91.50 194 LYS A C 1
ATOM 1628 O O . LYS A 1 194 ? 0.392 16.464 -22.692 1.00 91.50 194 LYS A O 1
ATOM 1633 N N . ILE A 1 195 ? 0.490 14.228 -22.413 1.00 88.88 195 ILE A N 1
ATOM 1634 C CA . ILE A 1 195 ? 1.283 14.240 -21.175 1.00 88.88 195 ILE A CA 1
ATOM 1635 C C . ILE A 1 195 ? 2.682 14.794 -21.447 1.00 88.88 195 ILE A C 1
ATOM 1637 O O . ILE A 1 195 ? 3.122 15.676 -20.725 1.00 88.88 195 ILE A O 1
ATOM 1641 N N . HIS A 1 196 ? 3.346 14.371 -22.526 1.00 91.69 196 HIS A N 1
ATOM 1642 C CA . HIS A 1 196 ? 4.670 14.881 -22.899 1.00 91.69 196 HIS A CA 1
ATOM 1643 C C . HIS A 1 196 ? 4.656 16.391 -23.172 1.00 91.69 196 HIS A C 1
ATOM 1645 O O . HIS A 1 196 ? 5.587 17.103 -22.819 1.00 91.69 196 HIS A O 1
ATOM 1651 N N . LYS A 1 197 ? 3.570 16.916 -23.756 1.00 92.12 197 LYS A N 1
ATOM 1652 C CA . LYS A 1 197 ? 3.409 18.365 -23.936 1.00 92.12 197 LYS A CA 1
ATOM 1653 C C . LYS A 1 197 ? 3.301 19.108 -22.597 1.00 92.12 197 LYS A C 1
ATOM 1655 O O . LYS A 1 197 ? 3.788 20.229 -22.503 1.00 92.12 197 LYS A O 1
ATOM 1660 N N . ALA A 1 198 ? 2.644 18.514 -21.600 1.00 89.50 198 ALA A N 1
ATOM 1661 C CA . ALA A 1 198 ? 2.539 19.083 -20.255 1.00 89.50 198 ALA A CA 1
ATOM 1662 C C . ALA A 1 198 ? 3.845 18.928 -19.454 1.00 89.50 198 ALA A C 1
ATOM 1664 O O . ALA A 1 198 ? 4.197 19.818 -18.686 1.00 89.50 198 ALA A O 1
ATOM 1665 N N . HIS A 1 199 ? 4.586 17.841 -19.694 1.00 89.31 199 HIS A N 1
ATOM 1666 C CA . HIS A 1 199 ? 5.831 17.481 -19.014 1.00 89.31 199 HIS A CA 1
ATOM 1667 C C . HIS A 1 199 ? 6.934 17.146 -20.033 1.00 89.31 199 HIS A C 1
ATOM 1669 O O . HIS A 1 199 ? 7.213 15.969 -20.273 1.00 89.31 199 HIS A O 1
ATOM 1675 N N . PRO A 1 200 ? 7.593 18.152 -20.644 1.00 91.12 200 PRO A N 1
ATOM 1676 C CA . PRO A 1 200 ? 8.573 17.920 -21.713 1.00 91.12 200 PRO A CA 1
ATOM 1677 C C . PRO A 1 200 ? 9.801 17.104 -21.286 1.00 91.12 200 PRO A C 1
ATOM 1679 O O . PRO A 1 200 ? 10.451 16.485 -22.124 1.00 91.12 200 PRO A O 1
ATOM 1682 N N . SER A 1 201 ? 10.117 17.083 -19.987 1.00 92.12 201 SER A N 1
ATOM 1683 C CA . SER A 1 201 ? 11.210 16.286 -19.417 1.00 92.12 201 SER A CA 1
ATOM 1684 C C . SER A 1 201 ? 10.905 14.786 -19.350 1.00 92.12 201 SER A C 1
ATOM 1686 O O . SER A 1 201 ? 11.815 13.986 -19.140 1.00 92.12 201 SER A O 1
ATOM 1688 N N . TRP A 1 202 ? 9.645 14.382 -19.515 1.00 90.81 202 TRP A N 1
ATOM 1689 C CA . TRP A 1 202 ? 9.237 12.982 -19.476 1.00 90.81 202 TRP A CA 1
ATOM 1690 C C . TRP A 1 202 ? 9.328 12.382 -20.870 1.00 90.81 202 TRP A C 1
ATOM 1692 O O . TRP A 1 202 ? 8.614 12.810 -21.776 1.00 90.81 202 TRP A O 1
ATOM 1702 N N . SER A 1 203 ? 10.175 11.371 -21.059 1.00 91.31 203 SER A N 1
ATOM 1703 C CA . SER A 1 203 ? 10.269 10.706 -22.358 1.00 91.31 203 SER A CA 1
ATOM 1704 C C . SER A 1 203 ? 8.953 9.989 -22.711 1.00 91.31 203 SER A C 1
ATOM 1706 O O . SER A 1 203 ? 8.245 9.512 -21.818 1.00 91.31 203 SER A O 1
ATOM 1708 N N . PRO A 1 204 ? 8.606 9.861 -24.006 1.00 90.25 204 PRO A N 1
ATOM 1709 C CA . PRO A 1 204 ? 7.430 9.101 -24.427 1.00 90.25 204 PRO A CA 1
ATOM 1710 C C . PRO A 1 204 ? 7.402 7.668 -23.885 1.00 90.25 204 PRO A C 1
ATOM 1712 O O . PRO A 1 204 ? 6.333 7.167 -23.547 1.00 90.25 204 PRO A O 1
ATOM 1715 N N . ASP A 1 205 ? 8.561 7.020 -23.767 1.00 90.75 205 ASP A N 1
ATOM 1716 C CA . ASP A 1 205 ? 8.654 5.658 -23.237 1.00 90.75 205 ASP A CA 1
ATOM 1717 C C . ASP A 1 205 ? 8.477 5.610 -21.720 1.00 90.75 205 ASP A C 1
ATOM 1719 O O . ASP A 1 205 ? 7.794 4.719 -21.219 1.00 90.75 205 ASP A O 1
ATOM 1723 N N . TYR A 1 206 ? 8.981 6.609 -20.987 1.00 88.88 206 TYR A N 1
ATOM 1724 C CA . TYR A 1 206 ? 8.661 6.756 -19.568 1.00 88.88 206 TYR A CA 1
ATOM 1725 C C . TYR A 1 206 ? 7.148 6.891 -19.361 1.00 88.88 206 TYR A C 1
ATOM 1727 O O . TYR A 1 206 ? 6.578 6.176 -18.545 1.00 88.88 206 TYR A O 1
ATOM 1735 N N . ILE A 1 207 ? 6.472 7.723 -20.160 1.00 88.75 207 ILE A N 1
ATOM 1736 C CA . ILE A 1 207 ? 5.019 7.925 -20.058 1.00 88.75 207 ILE A CA 1
ATOM 1737 C C . ILE A 1 207 ? 4.242 6.641 -20.360 1.00 88.75 207 ILE A C 1
ATOM 1739 O O . ILE A 1 207 ? 3.260 6.371 -19.679 1.00 88.75 207 ILE A O 1
ATOM 1743 N N . LYS A 1 208 ? 4.656 5.833 -21.344 1.00 87.62 208 LYS A N 1
ATOM 1744 C CA . LYS A 1 2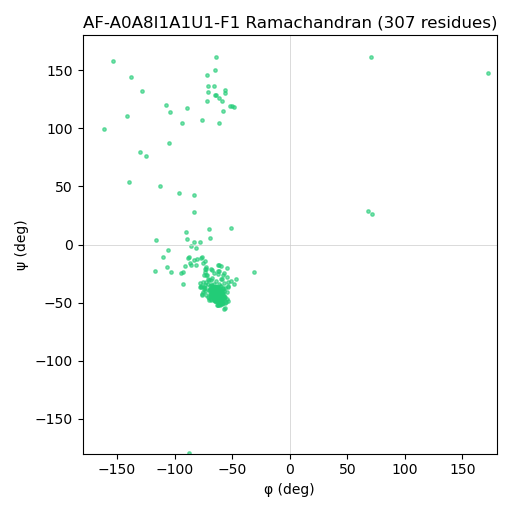08 ? 3.995 4.545 -21.627 1.00 87.62 208 LYS A CA 1
ATOM 1745 C C . LYS A 1 208 ? 4.067 3.594 -20.431 1.00 87.62 208 LYS A C 1
ATOM 1747 O O . LYS A 1 208 ? 3.079 2.929 -20.124 1.00 87.62 208 LYS A O 1
ATOM 1752 N N . ASN A 1 209 ? 5.213 3.578 -19.752 1.00 85.62 209 ASN A N 1
ATOM 1753 C CA . ASN A 1 209 ? 5.524 2.622 -18.692 1.00 85.62 209 ASN A CA 1
ATOM 1754 C C . ASN A 1 209 ? 5.117 3.103 -17.289 1.00 85.62 209 ASN A C 1
ATOM 1756 O O . ASN A 1 209 ? 4.948 2.284 -16.393 1.00 85.62 209 ASN A O 1
ATOM 1760 N N . ILE A 1 210 ? 4.891 4.406 -17.085 1.00 84.94 210 ILE A N 1
ATOM 1761 C CA . ILE A 1 210 ? 4.517 4.969 -15.775 1.00 84.94 210 ILE A CA 1
ATOM 1762 C C . ILE A 1 210 ? 3.178 4.422 -15.248 1.00 84.94 210 ILE A C 1
ATOM 1764 O O . ILE A 1 210 ? 2.943 4.387 -14.047 1.00 84.94 210 ILE A O 1
ATOM 1768 N N . GLY A 1 211 ? 2.292 3.976 -16.146 1.00 80.75 211 GLY A N 1
ATOM 1769 C CA . GLY A 1 211 ? 1.031 3.322 -15.791 1.00 80.75 211 GLY A CA 1
ATOM 1770 C C . GLY A 1 211 ? 1.193 1.872 -15.329 1.00 80.75 211 GLY A C 1
ATOM 1771 O O . GLY A 1 211 ? 0.234 1.296 -14.828 1.00 80.75 211 GLY A O 1
ATOM 1772 N N . GLN A 1 212 ? 2.374 1.272 -15.491 1.00 84.00 212 GLN A N 1
ATOM 1773 C CA . GLN A 1 212 ? 2.660 -0.101 -15.071 1.00 84.00 212 GLN A CA 1
ATOM 1774 C C . GLN A 1 212 ? 3.299 -0.170 -13.680 1.00 84.00 212 GLN A C 1
ATOM 1776 O O . GLN A 1 212 ? 3.164 -1.202 -13.030 1.00 84.00 212 GLN A O 1
ATOM 1781 N N . ASP A 1 213 ? 3.968 0.896 -13.226 1.00 81.81 213 ASP A N 1
ATOM 1782 C CA . ASP A 1 213 ? 4.678 0.949 -11.943 1.00 81.81 213 ASP A CA 1
ATOM 1783 C C . ASP A 1 213 ? 3.897 1.756 -10.884 1.00 81.81 213 ASP A C 1
ATOM 1785 O O . ASP A 1 213 ? 3.768 2.977 -11.006 1.00 81.81 213 ASP A O 1
ATOM 1789 N N . PRO A 1 214 ? 3.419 1.113 -9.804 1.00 78.94 214 PRO A N 1
ATOM 1790 C CA . PRO A 1 214 ? 2.688 1.780 -8.726 1.00 78.94 214 PRO A CA 1
ATOM 1791 C C . PRO A 1 214 ? 3.445 2.911 -8.016 1.00 78.94 214 PRO A C 1
ATOM 1793 O O . PRO A 1 214 ? 2.812 3.862 -7.556 1.00 78.94 214 PRO A O 1
ATOM 1796 N N . LEU A 1 215 ? 4.784 2.857 -7.931 1.00 75.56 215 LEU A N 1
ATOM 1797 C CA . LEU A 1 215 ? 5.558 3.926 -7.277 1.00 75.56 215 LEU A CA 1
ATOM 1798 C C . LEU A 1 215 ? 5.506 5.218 -8.087 1.00 75.56 215 LEU A C 1
ATOM 1800 O O . LEU A 1 215 ? 5.307 6.303 -7.538 1.00 75.56 215 LEU A O 1
ATOM 1804 N N . THR A 1 216 ? 5.686 5.103 -9.401 1.00 75.75 216 THR A N 1
ATOM 1805 C CA . THR A 1 216 ? 5.707 6.260 -10.296 1.00 75.75 216 THR A CA 1
ATOM 1806 C C . THR A 1 216 ? 4.314 6.674 -10.768 1.00 75.75 216 THR A C 1
ATOM 1808 O O . THR A 1 216 ? 4.125 7.838 -11.132 1.00 75.75 216 THR A O 1
ATOM 1811 N N . PHE A 1 217 ? 3.306 5.801 -10.655 1.00 79.44 217 PHE A N 1
ATOM 1812 C CA . PHE A 1 217 ? 1.904 6.114 -10.950 1.00 79.44 217 PHE A CA 1
ATOM 1813 C C . PHE A 1 217 ? 1.389 7.347 -10.187 1.00 79.44 217 PHE A C 1
ATOM 1815 O O . PHE A 1 217 ? 0.614 8.136 -10.732 1.00 79.44 217 PHE A O 1
ATOM 1822 N N . GLY A 1 218 ? 1.878 7.596 -8.966 1.00 73.44 218 GLY A N 1
ATOM 1823 C CA . GLY A 1 218 ? 1.542 8.802 -8.200 1.00 73.44 218 GLY A CA 1
ATOM 1824 C C . GLY A 1 218 ? 1.865 10.123 -8.921 1.00 73.44 218 GLY A C 1
ATOM 1825 O O . GLY A 1 218 ? 1.226 11.143 -8.655 1.00 73.44 218 GLY A O 1
ATOM 1826 N N . HIS A 1 219 ? 2.811 10.123 -9.865 1.00 75.69 219 HIS A N 1
ATOM 1827 C CA . HIS A 1 219 ? 3.090 11.279 -10.720 1.00 75.69 219 HIS A CA 1
ATOM 1828 C C . HIS A 1 219 ? 2.062 11.421 -11.849 1.00 75.69 219 HIS A C 1
ATOM 1830 O O . HIS A 1 219 ? 1.657 12.538 -12.166 1.00 75.69 219 HIS A O 1
ATOM 1836 N N . LEU A 1 220 ? 1.593 10.304 -12.412 1.00 81.31 220 LEU A N 1
ATOM 1837 C CA . LEU A 1 220 ? 0.575 10.276 -13.465 1.00 81.31 220 LEU A CA 1
ATOM 1838 C C . LEU A 1 220 ? -0.820 10.625 -12.945 1.00 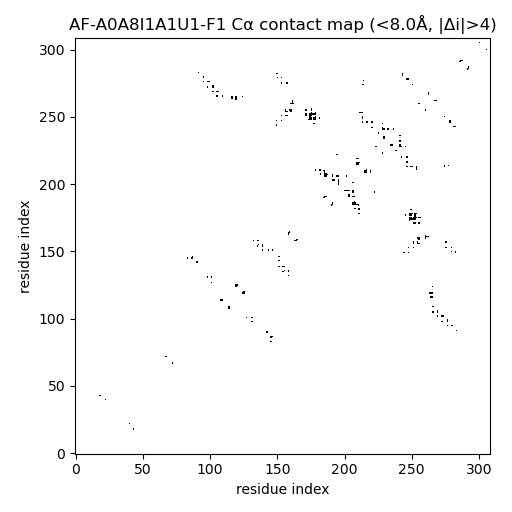81.31 220 LEU A C 1
ATOM 1840 O O . LEU A 1 220 ? -1.619 11.207 -13.674 1.00 81.31 220 LEU A O 1
ATOM 1844 N N . ILE A 1 221 ? -1.137 10.272 -11.699 1.00 81.31 221 ILE A N 1
ATOM 1845 C CA . ILE A 1 221 ? -2.506 10.338 -11.175 1.00 81.31 221 ILE A CA 1
ATOM 1846 C C . ILE A 1 221 ? -3.129 11.739 -11.256 1.00 81.31 221 ILE A C 1
ATOM 1848 O O . ILE A 1 221 ? -4.345 11.883 -11.349 1.00 81.31 221 ILE A O 1
ATOM 1852 N N . LYS A 1 222 ? -2.287 12.780 -11.254 1.00 79.44 222 LYS A N 1
ATOM 1853 C CA . LYS A 1 222 ? -2.688 14.186 -11.390 1.00 79.44 222 LYS A CA 1
ATOM 1854 C C . LYS A 1 222 ? -3.104 14.560 -12.816 1.00 79.44 222 LYS A C 1
ATOM 1856 O O . LYS A 1 222 ? -3.865 15.506 -12.985 1.00 79.44 222 LYS A O 1
ATOM 1861 N N . GLU A 1 223 ? -2.634 13.811 -13.809 1.00 82.62 223 GLU A N 1
ATOM 1862 C CA . GLU A 1 223 ? -2.908 14.004 -15.237 1.00 82.62 223 GLU A CA 1
ATOM 1863 C C . GLU A 1 223 ? -4.170 13.265 -15.704 1.00 82.62 223 GLU A C 1
ATOM 1865 O O . GLU A 1 223 ? -4.667 13.490 -16.816 1.00 82.62 223 GLU A O 1
ATOM 1870 N N . LEU A 1 224 ? -4.705 12.371 -14.866 1.00 81.38 224 LEU A N 1
ATOM 1871 C CA . LEU A 1 224 ? -5.931 11.644 -15.160 1.00 81.38 224 LEU A CA 1
ATOM 1872 C C . LEU A 1 224 ? -7.146 12.587 -15.089 1.00 81.38 224 LEU A C 1
ATOM 1874 O O . LEU A 1 224 ? -7.262 13.385 -14.157 1.00 81.38 224 LEU A O 1
ATOM 1878 N N . PRO A 1 225 ? -8.088 12.511 -16.049 1.00 81.44 225 PRO A N 1
ATOM 1879 C CA . PRO A 1 225 ? -9.274 13.358 -16.022 1.00 81.44 225 PRO A CA 1
ATOM 1880 C C . PRO A 1 225 ? -10.120 13.106 -14.768 1.00 81.44 225 PRO A C 1
ATOM 1882 O O . PRO A 1 225 ? -10.570 11.986 -14.546 1.00 81.44 225 PRO A O 1
ATOM 1885 N N . GLU A 1 226 ? -10.438 14.152 -14.004 1.00 80.81 226 GLU A N 1
ATOM 1886 C CA . GLU A 1 226 ? -11.205 14.018 -12.753 1.00 80.81 226 GLU A CA 1
ATOM 1887 C C . GLU A 1 226 ? -12.567 13.333 -12.966 1.00 80.81 226 GLU A C 1
ATOM 1889 O O . GLU A 1 226 ? -12.942 12.434 -12.221 1.00 80.81 226 GLU A O 1
ATOM 1894 N N . LYS A 1 227 ? -13.267 13.656 -14.064 1.00 80.38 227 LYS A N 1
ATOM 1895 C CA . LYS A 1 227 ? -14.526 12.987 -14.445 1.00 80.38 227 LYS A CA 1
ATOM 1896 C C . LYS A 1 227 ? -14.362 11.481 -14.676 1.00 80.38 227 LYS A C 1
ATOM 1898 O O . LYS A 1 227 ? -15.325 10.735 -14.535 1.00 80.38 227 LYS A O 1
ATOM 1903 N N . TRP A 1 228 ? -13.181 11.034 -15.103 1.00 81.56 228 TRP A N 1
ATOM 1904 C CA . TRP A 1 228 ? -12.884 9.613 -15.280 1.00 81.56 228 TRP A CA 1
ATOM 1905 C C . TRP A 1 228 ? -12.639 8.940 -13.927 1.00 81.56 228 TRP A C 1
ATOM 1907 O O . TRP A 1 228 ? -13.202 7.877 -13.687 1.00 81.56 228 TRP A O 1
ATOM 1917 N N . ILE A 1 229 ? -11.896 9.598 -13.030 1.00 79.38 229 ILE A N 1
ATOM 1918 C CA . ILE A 1 229 ? -11.654 9.128 -11.658 1.00 79.38 229 ILE A CA 1
ATOM 1919 C C . ILE A 1 229 ? -12.986 9.001 -10.903 1.00 79.38 229 ILE A C 1
ATOM 1921 O O . ILE A 1 229 ? -13.304 7.933 -10.390 1.00 79.38 229 ILE A O 1
ATOM 1925 N N . GLN A 1 230 ? -13.821 10.043 -10.913 1.00 74.75 230 GLN A N 1
ATOM 1926 C CA . GLN A 1 230 ? -15.124 10.051 -10.235 1.00 74.75 230 GLN A CA 1
ATOM 1927 C C . GLN A 1 230 ? -16.072 8.960 -10.739 1.00 74.75 230 GLN A C 1
ATOM 1929 O O . GLN A 1 230 ? -16.788 8.361 -9.953 1.00 74.75 230 GLN A O 1
ATOM 1934 N N . LYS A 1 231 ? -16.059 8.623 -12.035 1.00 75.56 231 LYS A N 1
ATOM 1935 C CA . LYS A 1 231 ? -16.876 7.511 -12.560 1.00 75.56 231 LYS A CA 1
ATOM 1936 C C . LYS A 1 231 ? -16.513 6.148 -11.958 1.00 75.56 231 LYS A C 1
ATOM 1938 O O . LYS A 1 231 ? -17.296 5.209 -12.098 1.00 75.56 231 LYS A O 1
ATOM 1943 N N . ARG A 1 232 ? -15.331 6.012 -11.348 1.00 71.75 232 ARG A N 1
ATOM 1944 C CA . ARG A 1 232 ? -14.844 4.765 -10.738 1.00 71.75 232 ARG A CA 1
ATOM 1945 C C . ARG A 1 232 ? -15.175 4.653 -9.255 1.00 71.75 232 ARG A C 1
ATOM 1947 O O . ARG A 1 232 ? -15.304 3.534 -8.768 1.00 71.75 232 ARG A O 1
ATOM 1954 N N . PHE A 1 233 ? -15.398 5.771 -8.574 1.00 66.69 233 PHE A N 1
ATOM 1955 C CA . PHE A 1 233 ? -15.801 5.798 -7.172 1.00 66.69 233 PHE A CA 1
ATOM 1956 C C . PHE A 1 233 ? -17.270 6.207 -7.087 1.00 66.69 233 PHE A C 1
ATOM 1958 O O . PHE A 1 233 ? -17.651 7.282 -7.528 1.00 66.69 233 PHE A O 1
ATOM 1965 N N . LYS A 1 234 ? -18.135 5.357 -6.519 1.00 54.62 234 LYS A N 1
ATOM 1966 C CA . LYS A 1 234 ? -19.576 5.654 -6.354 1.00 54.62 234 LYS A CA 1
ATOM 1967 C C . LYS A 1 234 ? -19.857 6.755 -5.310 1.00 54.62 234 LYS A C 1
ATOM 1969 O O . LYS A 1 234 ? -20.986 6.880 -4.849 1.00 54.62 234 LYS A O 1
ATOM 1974 N N . SER A 1 235 ? -18.840 7.499 -4.888 1.00 53.88 235 SER A N 1
ATOM 1975 C CA . SER A 1 235 ? -18.835 8.294 -3.665 1.00 53.88 235 SER A CA 1
ATOM 1976 C C . SER A 1 235 ? -18.208 9.668 -3.877 1.00 53.88 235 SER A C 1
ATOM 1978 O O . SER A 1 235 ? -17.216 9.821 -4.589 1.00 53.88 235 SER A O 1
ATOM 1980 N N . ASP A 1 236 ? -18.772 10.655 -3.189 1.00 57.16 236 ASP A N 1
ATOM 1981 C CA . ASP A 1 236 ? -18.397 12.072 -3.231 1.00 57.16 236 ASP A CA 1
ATOM 1982 C C . ASP A 1 236 ? -17.204 12.378 -2.294 1.00 57.16 236 ASP A C 1
ATOM 1984 O O . ASP A 1 236 ? -17.201 13.356 -1.558 1.00 57.16 236 ASP A O 1
ATOM 1988 N N . LEU A 1 237 ? -16.182 11.507 -2.284 1.00 55.56 237 LEU A N 1
ATOM 1989 C CA . LEU A 1 237 ? -15.040 11.532 -1.341 1.00 55.56 237 LEU A CA 1
ATOM 1990 C C . LEU A 1 237 ? -14.070 12.719 -1.557 1.00 55.56 237 LEU A C 1
ATOM 1992 O O . LEU A 1 237 ? -12.999 12.792 -0.966 1.00 55.56 237 LEU A O 1
ATOM 1996 N N . GLY A 1 238 ? -14.389 13.651 -2.453 1.00 63.91 238 GLY A N 1
ATOM 1997 C CA . GLY A 1 238 ? -13.463 14.704 -2.858 1.00 63.91 238 GLY A CA 1
ATOM 1998 C C . GLY A 1 238 ? -12.285 14.194 -3.709 1.00 63.91 238 GLY A C 1
ATOM 1999 O O . GLY A 1 238 ? -11.947 13.009 -3.768 1.00 63.91 238 GLY A O 1
ATOM 2000 N N . GLN A 1 239 ? -11.636 15.114 -4.428 1.00 72.88 239 GLN A N 1
ATOM 2001 C CA . GLN A 1 239 ? -10.627 14.770 -5.448 1.00 72.88 239 GLN A CA 1
ATOM 2002 C C . GLN A 1 239 ? -9.386 14.077 -4.861 1.00 72.88 239 GLN A C 1
ATOM 2004 O O . GLN A 1 239 ? -8.806 13.184 -5.478 1.00 72.88 239 GLN A O 1
ATOM 2009 N N . LYS A 1 240 ? -8.957 14.485 -3.660 1.00 74.62 240 LYS A N 1
ATOM 2010 C CA . LYS A 1 240 ? -7.748 13.961 -3.006 1.00 74.62 240 LYS A CA 1
ATOM 2011 C C . LYS A 1 240 ? -7.920 12.501 -2.583 1.00 74.62 240 LYS A C 1
ATOM 2013 O O . LYS A 1 240 ? -7.049 11.685 -2.875 1.00 74.62 240 LYS A O 1
ATOM 2018 N N . GLN A 1 241 ? -9.041 12.170 -1.947 1.00 73.94 241 GLN A N 1
ATOM 2019 C CA . GLN A 1 241 ? -9.306 10.818 -1.451 1.00 73.94 241 GLN A CA 1
ATOM 2020 C C . GLN A 1 241 ? -9.552 9.851 -2.617 1.00 73.94 241 GLN A C 1
ATOM 2022 O O . GLN A 1 241 ? -8.982 8.764 -2.637 1.00 73.94 241 GLN A O 1
ATOM 2027 N N . ASN A 1 242 ? -10.267 10.288 -3.663 1.00 77.12 242 ASN A N 1
ATOM 2028 C CA . ASN A 1 242 ? -10.444 9.505 -4.892 1.00 77.12 242 ASN A CA 1
ATOM 2029 C C . ASN A 1 242 ? -9.110 9.134 -5.561 1.00 77.12 242 ASN A C 1
ATOM 2031 O O . ASN A 1 242 ? -8.947 8.025 -6.066 1.00 77.12 242 ASN A O 1
ATOM 2035 N N . ARG A 1 243 ? -8.124 10.040 -5.554 1.00 80.06 243 ARG A N 1
ATOM 2036 C CA . ARG A 1 243 ? -6.779 9.745 -6.074 1.00 80.06 243 ARG A CA 1
ATOM 2037 C C . ARG A 1 243 ? -6.039 8.739 -5.194 1.00 80.06 243 ARG A C 1
ATOM 2039 O O . ARG A 1 243 ? -5.392 7.845 -5.722 1.00 80.06 243 ARG A O 1
ATOM 2046 N N . ILE A 1 244 ? -6.154 8.828 -3.873 1.00 77.50 244 ILE A N 1
ATOM 2047 C CA . ILE A 1 244 ? -5.545 7.839 -2.969 1.00 77.50 244 ILE A CA 1
ATOM 2048 C C . ILE A 1 244 ? -6.168 6.457 -3.191 1.00 77.50 244 ILE A C 1
ATOM 2050 O O . ILE A 1 244 ? -5.442 5.494 -3.424 1.00 77.50 244 ILE A O 1
ATOM 2054 N N . ALA A 1 245 ? -7.498 6.375 -3.226 1.00 78.75 245 ALA A N 1
ATOM 2055 C CA . ALA A 1 245 ? -8.212 5.132 -3.492 1.00 78.75 245 ALA A CA 1
ATOM 2056 C C . ALA A 1 245 ? -7.841 4.540 -4.865 1.00 78.75 245 ALA A C 1
ATOM 2058 O O . ALA A 1 245 ? -7.639 3.334 -4.994 1.00 78.75 245 ALA A O 1
ATOM 2059 N N . LEU A 1 246 ? -7.668 5.383 -5.890 1.00 84.88 246 LEU A N 1
ATOM 2060 C CA . LEU A 1 246 ? -7.223 4.946 -7.216 1.00 84.88 246 LEU A CA 1
ATOM 2061 C C . LEU A 1 246 ? -5.780 4.431 -7.208 1.00 84.88 246 LEU A C 1
ATOM 2063 O O . LEU A 1 246 ? -5.500 3.428 -7.856 1.00 84.88 246 LEU A O 1
ATOM 2067 N N . SER A 1 247 ? -4.886 5.092 -6.469 1.00 83.62 247 SER A N 1
ATOM 2068 C CA . SER A 1 247 ? -3.500 4.655 -6.251 1.00 83.62 247 SER A CA 1
ATOM 2069 C C . SER A 1 247 ? -3.448 3.265 -5.610 1.00 83.62 247 SER A C 1
ATOM 2071 O O . SER A 1 247 ? -2.696 2.402 -6.053 1.00 83.62 247 SER A O 1
ATOM 2073 N N . ILE A 1 248 ? -4.309 3.013 -4.621 1.00 81.31 248 ILE A N 1
ATOM 2074 C CA . ILE A 1 248 ? -4.398 1.721 -3.931 1.00 81.31 248 ILE A CA 1
ATOM 2075 C C . ILE A 1 248 ? -4.976 0.644 -4.851 1.00 81.31 248 ILE A C 1
ATOM 2077 O O . ILE A 1 248 ? -4.398 -0.432 -4.950 1.00 81.31 248 ILE A O 1
ATOM 2081 N N . LEU A 1 249 ? -6.065 0.926 -5.576 1.00 82.31 249 LEU A N 1
ATOM 2082 C CA . LEU A 1 249 ? -6.633 -0.023 -6.543 1.00 82.31 249 LEU A CA 1
ATOM 2083 C C . LEU A 1 249 ? -5.651 -0.362 -7.668 1.00 82.31 249 LEU A C 1
ATOM 2085 O O . LEU A 1 249 ? -5.572 -1.516 -8.080 1.00 82.31 249 LEU A O 1
ATOM 2089 N N . HIS A 1 250 ? -4.893 0.626 -8.152 1.00 86.19 250 HIS A N 1
ATOM 2090 C CA . HIS A 1 250 ? -3.841 0.413 -9.146 1.00 86.19 250 HIS A CA 1
ATOM 2091 C C . HIS A 1 250 ? -2.726 -0.485 -8.605 1.00 86.19 250 HIS A C 1
ATOM 2093 O O . HIS A 1 250 ? -2.330 -1.427 -9.288 1.00 86.19 250 HIS A O 1
ATOM 2099 N N . PHE A 1 251 ? -2.278 -0.251 -7.368 1.00 84.62 251 PHE A N 1
ATOM 2100 C CA . PHE A 1 251 ? -1.287 -1.092 -6.701 1.00 84.62 251 PHE A CA 1
ATOM 2101 C C . PHE A 1 251 ? -1.775 -2.525 -6.485 1.00 84.62 251 PHE A C 1
ATOM 2103 O O . PHE A 1 251 ? -1.066 -3.462 -6.841 1.00 84.62 251 PHE A O 1
ATOM 2110 N N . ILE A 1 252 ? -2.989 -2.698 -5.952 1.00 81.38 252 ILE A N 1
ATOM 2111 C CA . ILE A 1 252 ? -3.609 -4.015 -5.760 1.00 81.38 252 ILE A CA 1
ATOM 2112 C C . ILE A 1 252 ? -3.689 -4.741 -7.099 1.00 81.38 252 ILE A C 1
ATOM 2114 O O . ILE A 1 252 ? -3.264 -5.889 -7.187 1.00 81.38 252 ILE A O 1
ATOM 2118 N N . GLY A 1 253 ? -4.162 -4.057 -8.148 1.00 82.25 253 GLY A N 1
ATOM 2119 C CA . GLY A 1 253 ? -4.238 -4.615 -9.492 1.00 82.25 253 GLY A CA 1
ATOM 2120 C C . GLY A 1 253 ? -2.865 -5.028 -10.013 1.00 82.25 253 GLY A C 1
ATOM 2121 O O . GLY A 1 253 ? -2.698 -6.161 -10.429 1.00 82.25 253 GLY A O 1
ATOM 2122 N N . HIS A 1 254 ? -1.845 -4.176 -9.892 1.00 84.88 254 HIS A N 1
ATOM 2123 C CA . HIS A 1 254 ? -0.472 -4.514 -10.279 1.00 84.88 254 HIS A CA 1
ATOM 2124 C C . HIS A 1 254 ? 0.077 -5.752 -9.549 1.00 84.88 254 HIS A C 1
ATOM 2126 O O . HIS A 1 254 ? 0.717 -6.610 -10.166 1.00 84.88 254 HIS A O 1
ATOM 2132 N N . LEU A 1 255 ? -0.161 -5.840 -8.237 1.00 79.38 255 LEU A N 1
ATOM 2133 C CA . LEU A 1 255 ? 0.298 -6.950 -7.405 1.00 79.38 255 LEU A CA 1
ATOM 2134 C C . LEU A 1 255 ? -0.326 -8.294 -7.801 1.00 79.38 255 LEU A C 1
ATOM 2136 O O . LEU A 1 255 ? 0.321 -9.321 -7.612 1.00 79.38 255 LEU A O 1
ATOM 2140 N N . THR A 1 256 ? -1.556 -8.278 -8.311 1.00 74.88 256 THR A N 1
ATOM 2141 C CA . THR A 1 256 ? -2.378 -9.472 -8.566 1.00 74.88 256 THR A CA 1
ATOM 2142 C C . THR A 1 256 ? -2.441 -9.871 -10.047 1.00 74.88 256 THR A C 1
ATOM 2144 O O . THR A 1 256 ? -2.616 -11.046 -10.344 1.00 74.88 256 THR A O 1
ATOM 2147 N N . GLU A 1 257 ? -2.212 -8.937 -10.978 1.00 73.44 257 GLU A N 1
ATOM 2148 C CA . GLU A 1 257 ? -2.202 -9.178 -12.434 1.00 73.44 257 GLU A CA 1
ATOM 2149 C C . GLU A 1 257 ? -0.830 -9.503 -13.030 1.00 73.44 257 GLU A C 1
ATOM 2151 O O . GLU A 1 257 ? -0.743 -10.232 -14.015 1.00 73.44 257 GLU A O 1
ATOM 2156 N N . SER A 1 258 ? 0.253 -8.917 -12.507 1.00 55.75 258 SER A N 1
ATOM 2157 C CA . SER A 1 258 ? 1.575 -9.175 -13.088 1.00 55.75 258 SER A CA 1
ATOM 2158 C C . SER A 1 258 ? 1.964 -10.646 -12.873 1.00 55.75 258 SER A C 1
ATOM 2160 O O . SER A 1 258 ? 1.799 -11.153 -11.768 1.00 55.75 258 SER A O 1
ATOM 2162 N N . ASP A 1 259 ? 2.514 -11.311 -13.902 1.00 47.12 259 ASP A N 1
ATOM 2163 C CA . ASP A 1 259 ? 2.960 -12.729 -13.978 1.00 47.12 259 ASP A CA 1
ATOM 2164 C C . ASP A 1 259 ? 3.909 -13.236 -12.846 1.00 47.12 259 ASP A C 1
ATOM 2166 O O . ASP A 1 259 ? 4.530 -14.296 -12.938 1.00 47.12 259 ASP A O 1
ATOM 2170 N N . GLY A 1 260 ? 4.063 -12.519 -11.734 1.00 45.03 260 GLY A N 1
ATOM 2171 C CA . GLY A 1 260 ? 4.957 -12.821 -10.626 1.00 45.03 260 GLY A CA 1
ATOM 2172 C C . GLY A 1 260 ? 4.262 -13.190 -9.314 1.00 45.03 260 GLY A C 1
ATOM 2173 O O . GLY A 1 260 ? 4.671 -12.675 -8.277 1.00 45.03 260 GLY A O 1
ATOM 2174 N N . TYR A 1 261 ? 3.306 -14.124 -9.272 1.00 49.56 261 TYR A N 1
ATOM 2175 C CA . TYR A 1 261 ? 3.005 -14.824 -7.998 1.00 49.56 261 TYR A CA 1
ATOM 2176 C C . TYR A 1 261 ? 4.267 -15.469 -7.391 1.00 49.56 261 TYR A C 1
ATOM 2178 O O . TYR A 1 261 ? 4.349 -15.739 -6.196 1.00 49.56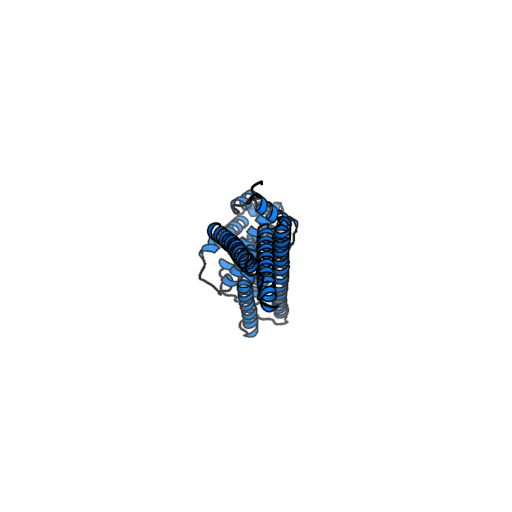 261 TYR A O 1
ATOM 2186 N N . LYS A 1 262 ? 5.300 -15.684 -8.211 1.00 56.69 262 LYS A N 1
ATOM 2187 C CA . LYS A 1 262 ? 6.617 -16.119 -7.764 1.00 56.69 262 LYS A CA 1
ATOM 2188 C C . LYS A 1 262 ? 7.500 -14.894 -7.553 1.00 56.69 262 LYS A C 1
ATOM 2190 O O . LYS A 1 262 ? 7.998 -14.304 -8.507 1.00 56.69 262 LYS A O 1
ATOM 2195 N N . LEU A 1 263 ? 7.719 -14.525 -6.297 1.00 60.50 263 LEU A N 1
ATOM 2196 C CA . LEU A 1 263 ? 8.908 -13.765 -5.926 1.00 60.50 263 LEU A CA 1
ATOM 2197 C C . LEU A 1 263 ? 10.137 -14.577 -6.332 1.00 60.50 263 LEU A C 1
ATOM 2199 O O . LEU A 1 263 ? 10.330 -15.681 -5.834 1.00 60.50 263 LEU A O 1
ATOM 2203 N N . GLN A 1 264 ? 10.916 -14.058 -7.277 1.00 65.19 264 GLN A N 1
ATOM 2204 C CA . GLN A 1 264 ? 12.068 -14.765 -7.848 1.00 65.19 264 GLN A CA 1
ATOM 2205 C C . GLN A 1 264 ? 13.415 -14.152 -7.438 1.00 65.19 264 GLN A C 1
ATOM 2207 O O . GLN A 1 264 ? 14.443 -14.778 -7.673 1.00 65.19 264 GLN A O 1
ATOM 2212 N N . SER A 1 265 ? 13.433 -12.958 -6.825 1.00 75.44 265 SER A N 1
ATOM 2213 C CA . SER A 1 265 ? 14.672 -12.313 -6.369 1.00 75.44 265 SER A CA 1
ATOM 2214 C C . SER A 1 265 ? 14.476 -11.352 -5.190 1.00 75.44 265 SER A C 1
ATOM 2216 O O . SER A 1 265 ? 13.382 -10.811 -4.976 1.00 75.44 265 SER A O 1
ATOM 2218 N N . ASP A 1 266 ? 15.561 -11.085 -4.446 1.00 78.62 266 ASP A N 1
ATOM 2219 C CA . ASP A 1 266 ? 15.568 -10.130 -3.325 1.00 78.62 266 ASP A CA 1
ATOM 2220 C C . ASP A 1 266 ? 15.230 -8.719 -3.821 1.00 78.62 266 ASP A C 1
ATOM 2222 O O . ASP A 1 266 ? 14.558 -7.953 -3.131 1.00 78.62 266 ASP A O 1
ATOM 2226 N N . LEU A 1 267 ? 15.646 -8.381 -5.047 1.00 82.25 267 LEU A N 1
ATOM 2227 C CA . LEU A 1 267 ? 15.341 -7.104 -5.684 1.00 82.25 267 LEU A CA 1
ATOM 2228 C C . LEU A 1 267 ? 13.843 -6.957 -5.965 1.00 82.25 267 LEU A C 1
ATOM 2230 O O . LEU A 1 267 ? 13.266 -5.902 -5.691 1.00 82.25 267 LEU A O 1
ATOM 2234 N N . ALA A 1 268 ? 13.202 -8.001 -6.496 1.00 78.44 268 ALA A N 1
ATOM 2235 C CA . ALA A 1 268 ? 11.758 -8.003 -6.714 1.00 78.44 268 ALA A CA 1
ATOM 2236 C C . ALA A 1 268 ? 11.007 -7.836 -5.386 1.00 78.44 268 ALA A C 1
ATOM 2238 O O . ALA A 1 268 ? 10.066 -7.042 -5.297 1.00 78.44 268 ALA A O 1
ATOM 2239 N N . TYR A 1 269 ? 11.471 -8.514 -4.332 1.00 80.25 269 TYR A N 1
ATOM 2240 C CA . TYR A 1 269 ? 10.883 -8.370 -3.007 1.00 80.25 269 TYR A CA 1
ATOM 2241 C C . TYR A 1 269 ? 11.055 -6.969 -2.426 1.00 80.25 269 TYR A C 1
ATOM 2243 O O . TYR A 1 269 ? 10.089 -6.356 -1.968 1.00 80.25 269 TYR A O 1
ATOM 2251 N N . PHE A 1 270 ? 12.270 -6.430 -2.492 1.00 83.69 270 PHE A N 1
ATOM 2252 C CA . PHE A 1 270 ? 12.575 -5.094 -2.007 1.00 83.69 270 PHE A CA 1
ATOM 2253 C C . PHE A 1 270 ? 11.717 -4.031 -2.705 1.00 83.69 270 PHE A C 1
ATOM 2255 O O . PHE A 1 270 ? 11.168 -3.150 -2.041 1.00 83.69 270 PHE A O 1
ATOM 2262 N N . LYS A 1 271 ? 11.514 -4.150 -4.025 1.00 81.56 271 LYS A N 1
ATOM 2263 C CA . LYS A 1 271 ? 10.611 -3.274 -4.790 1.00 81.56 271 LYS A CA 1
ATOM 2264 C C . LYS A 1 271 ? 9.168 -3.342 -4.282 1.00 81.56 271 LYS A C 1
ATOM 2266 O O . LYS A 1 271 ? 8.584 -2.293 -4.014 1.00 81.56 271 LYS A O 1
ATOM 2271 N N . ARG A 1 272 ? 8.618 -4.545 -4.074 1.00 81.31 272 ARG A N 1
ATOM 2272 C CA . ARG A 1 272 ? 7.256 -4.725 -3.528 1.00 81.31 272 ARG A CA 1
ATOM 2273 C C . ARG A 1 272 ? 7.110 -4.160 -2.123 1.00 81.31 272 ARG A C 1
ATOM 2275 O O . ARG A 1 272 ? 6.111 -3.519 -1.811 1.00 81.31 272 ARG A O 1
ATOM 2282 N N . LEU A 1 273 ? 8.111 -4.366 -1.272 1.00 85.00 273 LEU A N 1
ATOM 2283 C CA . LEU A 1 273 ? 8.105 -3.835 0.087 1.00 85.00 273 LEU A CA 1
ATOM 2284 C C . LEU A 1 273 ? 8.161 -2.298 0.094 1.00 85.00 273 LEU A C 1
ATOM 2286 O O . LEU A 1 273 ? 7.492 -1.659 0.905 1.00 85.00 273 LEU A O 1
ATOM 2290 N N . ASN A 1 274 ? 8.907 -1.699 -0.837 1.00 83.81 274 ASN A N 1
ATOM 2291 C CA . ASN A 1 274 ? 8.939 -0.249 -1.026 1.00 83.81 27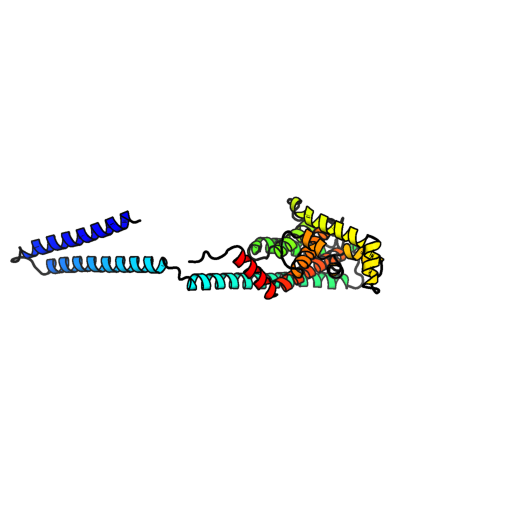4 ASN A CA 1
ATOM 2292 C C . ASN A 1 274 ? 7.596 0.301 -1.518 1.00 83.81 274 ASN A C 1
ATOM 2294 O O . ASN A 1 274 ? 7.147 1.321 -0.999 1.00 83.81 274 ASN A O 1
ATOM 2298 N N . GLN A 1 275 ? 6.933 -0.386 -2.452 1.00 83.38 275 GLN A N 1
ATOM 2299 C CA . GLN A 1 275 ? 5.579 -0.040 -2.895 1.00 83.38 275 GLN A CA 1
ATOM 2300 C C . GLN A 1 275 ? 4.578 -0.090 -1.734 1.00 83.38 275 GLN A C 1
ATOM 2302 O O . GLN A 1 275 ? 3.887 0.895 -1.479 1.00 83.38 275 GLN A O 1
ATOM 2307 N N . LEU A 1 276 ? 4.563 -1.183 -0.961 1.00 86.06 276 LEU A N 1
ATOM 2308 C CA . LEU A 1 276 ? 3.712 -1.303 0.226 1.00 86.06 276 LEU A CA 1
ATOM 2309 C C . LEU A 1 276 ? 3.971 -0.154 1.217 1.00 86.06 276 LEU A C 1
ATOM 2311 O O . LEU A 1 276 ? 3.039 0.526 1.637 1.00 86.06 276 LEU A O 1
ATOM 2315 N N . SER A 1 277 ? 5.238 0.104 1.556 1.00 86.19 277 SER A N 1
ATOM 2316 C CA . SER A 1 277 ? 5.643 1.177 2.478 1.00 86.19 277 SER A CA 1
ATOM 2317 C C . SER A 1 277 ? 5.190 2.566 2.005 1.00 86.19 277 SER A C 1
ATOM 2319 O O . SER A 1 277 ? 4.715 3.381 2.803 1.00 86.19 277 SER A O 1
ATOM 2321 N N . PHE A 1 278 ? 5.283 2.827 0.699 1.00 83.62 278 PHE A N 1
ATOM 2322 C CA . PHE A 1 278 ? 4.814 4.065 0.084 1.00 83.62 278 PHE A CA 1
ATOM 2323 C C . PHE A 1 278 ? 3.300 4.247 0.255 1.00 83.62 278 PHE A C 1
ATOM 2325 O O . PHE A 1 278 ? 2.872 5.270 0.793 1.00 83.62 278 PHE A O 1
ATOM 2332 N N . HIS A 1 279 ? 2.494 3.248 -0.118 1.00 83.44 279 HIS A N 1
ATOM 2333 C CA . HIS A 1 279 ? 1.033 3.327 -0.003 1.00 83.44 279 HIS A CA 1
ATOM 2334 C C . HIS A 1 279 ? 0.561 3.399 1.456 1.00 83.44 279 HIS A C 1
ATOM 2336 O O . HIS A 1 279 ? -0.331 4.187 1.771 1.00 83.44 279 HIS A O 1
ATOM 2342 N N . LEU A 1 280 ? 1.215 2.677 2.371 1.00 85.25 280 LEU A N 1
ATOM 2343 C CA . LEU A 1 280 ? 0.949 2.783 3.809 1.00 85.25 280 LEU A CA 1
ATOM 2344 C C . LEU A 1 280 ? 1.205 4.194 4.334 1.00 85.25 280 LEU A C 1
ATOM 2346 O O . LEU A 1 280 ? 0.385 4.747 5.060 1.00 85.25 280 LEU A O 1
ATOM 2350 N N . THR A 1 281 ? 2.322 4.805 3.939 1.00 80.31 281 THR A N 1
ATOM 2351 C CA . THR A 1 281 ? 2.659 6.170 4.362 1.00 80.31 281 THR A CA 1
ATOM 2352 C C . THR A 1 281 ? 1.649 7.185 3.824 1.00 80.31 281 THR A C 1
ATOM 2354 O O . THR A 1 281 ? 1.289 8.119 4.542 1.00 80.31 281 THR A O 1
ATOM 2357 N N . GLN A 1 282 ? 1.163 7.000 2.591 1.00 77.62 282 GLN A N 1
ATOM 2358 C CA . GLN A 1 282 ? 0.107 7.835 2.008 1.00 77.62 282 GLN A CA 1
ATOM 2359 C C . GLN A 1 282 ? -1.209 7.718 2.782 1.00 77.62 282 GLN A C 1
ATOM 2361 O O . GLN A 1 282 ? -1.788 8.746 3.131 1.00 77.62 282 GLN A O 1
ATOM 2366 N N . LEU A 1 283 ? -1.650 6.493 3.086 1.00 79.88 283 LEU A N 1
ATOM 2367 C CA . LEU A 1 283 ? -2.856 6.245 3.877 1.00 79.88 283 LEU A CA 1
ATOM 2368 C C . LEU A 1 283 ? -2.757 6.859 5.269 1.00 79.88 283 LEU A C 1
ATOM 2370 O O . LEU A 1 283 ? -3.624 7.629 5.668 1.00 79.88 283 LEU A O 1
ATOM 2374 N N . ILE A 1 284 ? -1.652 6.604 5.968 1.00 78.25 284 ILE A N 1
ATOM 2375 C CA . ILE A 1 284 ? -1.420 7.119 7.319 1.00 78.25 284 ILE A CA 1
ATOM 2376 C C . ILE A 1 284 ? -1.399 8.645 7.314 1.00 78.25 284 ILE A C 1
ATOM 2378 O O . ILE A 1 284 ? -2.023 9.265 8.165 1.00 78.25 284 ILE A O 1
ATOM 2382 N N . SER A 1 285 ? -0.737 9.260 6.334 1.00 71.31 285 SER A N 1
ATOM 2383 C CA . SER A 1 285 ? -0.678 10.719 6.203 1.00 71.31 285 SER A CA 1
ATOM 2384 C C . SER A 1 285 ? -2.035 11.335 5.851 1.00 71.31 285 SER A C 1
ATOM 2386 O O . SER A 1 285 ? -2.289 12.483 6.206 1.00 71.31 285 SER A O 1
ATOM 2388 N N . ASN A 1 286 ? -2.906 10.603 5.152 1.00 69.50 286 ASN A N 1
ATOM 2389 C CA . ASN A 1 286 ? -4.267 11.042 4.862 1.00 69.50 286 ASN A CA 1
ATOM 2390 C C . ASN A 1 286 ? -5.182 10.911 6.082 1.00 69.50 286 ASN A C 1
ATOM 2392 O O . ASN A 1 286 ? -5.913 11.846 6.387 1.00 69.50 286 ASN A O 1
ATOM 2396 N N . GLU A 1 287 ? -5.098 9.796 6.806 1.00 69.38 287 GLU A N 1
ATOM 2397 C CA . GLU A 1 287 ? -5.869 9.554 8.031 1.00 69.38 287 GLU A CA 1
ATOM 2398 C C . GLU A 1 287 ? -5.412 10.432 9.203 1.00 69.38 287 GLU A C 1
ATOM 2400 O O . GLU A 1 287 ? -6.216 10.796 10.051 1.00 69.38 287 GLU A O 1
ATOM 2405 N N . LEU A 1 288 ? -4.131 10.802 9.254 1.00 62.12 288 LEU A N 1
ATOM 2406 C CA . LEU A 1 288 ? -3.593 11.780 10.205 1.00 62.12 288 LEU A CA 1
ATOM 2407 C C . LEU A 1 288 ? -3.909 13.227 9.818 1.00 62.12 288 LEU A C 1
ATOM 2409 O O . LEU A 1 288 ? -3.681 14.138 10.615 1.00 62.12 288 LEU A O 1
ATOM 2413 N N . ASN A 1 289 ? -4.399 13.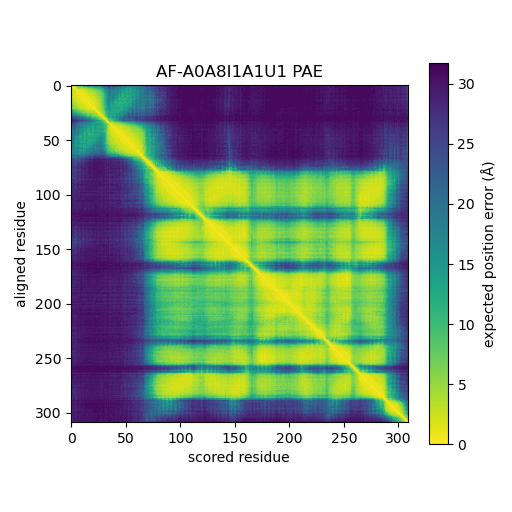459 8.599 1.00 57.34 289 ASN A N 1
ATOM 2414 C CA . ASN A 1 289 ? -4.830 14.779 8.187 1.00 57.34 289 ASN A CA 1
ATOM 2415 C C . ASN A 1 289 ? -6.193 15.064 8.827 1.00 57.34 289 ASN A C 1
ATOM 2417 O O . ASN A 1 289 ? -7.200 14.475 8.437 1.00 57.34 289 ASN A O 1
ATOM 2421 N N . LEU A 1 290 ? -6.202 15.952 9.823 1.00 45.41 290 LEU A N 1
ATOM 2422 C CA . LEU A 1 290 ? -7.381 16.329 10.609 1.00 45.41 290 LEU A CA 1
ATOM 2423 C C . LEU A 1 290 ? -8.584 16.722 9.732 1.00 45.41 290 LEU A C 1
ATOM 2425 O O . LEU A 1 290 ? -9.710 16.404 10.096 1.00 45.41 290 LEU A O 1
ATOM 2429 N N . GLU A 1 291 ? -8.350 17.301 8.549 1.00 42.62 291 GLU A N 1
ATOM 2430 C CA . GLU A 1 291 ? -9.401 17.640 7.577 1.00 42.62 291 GLU A CA 1
ATOM 2431 C C . GLU A 1 291 ? -10.155 16.410 7.033 1.00 42.62 291 GLU A C 1
ATOM 2433 O O . GLU A 1 291 ? -11.365 16.484 6.835 1.00 42.62 291 GLU A O 1
ATOM 2438 N N . SER A 1 292 ? -9.487 15.264 6.821 1.00 45.84 292 SER A N 1
ATOM 2439 C CA . SER A 1 292 ? -10.153 14.044 6.320 1.00 45.84 292 SER A CA 1
ATOM 2440 C C . SER A 1 292 ? -10.954 13.343 7.419 1.00 45.84 292 SER A C 1
ATOM 2442 O O . SER A 1 292 ? -12.058 12.860 7.177 1.00 45.84 292 SER A O 1
ATOM 2444 N N . LEU A 1 293 ? -10.438 13.373 8.654 1.00 41.50 293 LEU A N 1
ATOM 2445 C CA . LEU A 1 293 ? -11.158 12.940 9.849 1.00 41.50 293 LEU A CA 1
ATOM 2446 C C . LEU A 1 293 ? -12.397 13.813 10.083 1.00 41.50 293 LEU A C 1
ATOM 2448 O O . LEU A 1 293 ? -13.453 13.283 10.413 1.00 41.50 293 LEU A O 1
ATOM 2452 N N . GLU A 1 294 ? -12.300 15.130 9.898 1.00 41.53 294 GLU A N 1
ATOM 2453 C CA . GLU A 1 294 ? -13.443 16.045 9.975 1.00 41.53 294 GLU A CA 1
ATOM 2454 C C . GLU A 1 294 ? -14.459 15.819 8.848 1.00 41.53 294 GLU A C 1
ATOM 2456 O O . GLU A 1 294 ? -15.661 15.818 9.117 1.00 41.53 294 GLU A O 1
ATOM 2461 N N . GLU A 1 295 ? -14.019 15.550 7.615 1.00 45.12 295 GLU A N 1
ATOM 2462 C CA . GLU A 1 295 ? -14.896 15.146 6.507 1.00 45.12 295 GLU A CA 1
ATOM 2463 C C . GLU A 1 295 ? -15.620 13.822 6.791 1.00 45.12 295 GLU A C 1
ATOM 2465 O O . GLU A 1 295 ? -16.836 13.754 6.611 1.00 45.12 295 GLU A O 1
ATOM 2470 N N . GLU A 1 296 ? -14.937 12.795 7.308 1.00 42.78 296 GLU A N 1
ATOM 2471 C CA . GLU A 1 296 ? -15.566 11.522 7.688 1.00 42.78 296 GLU A CA 1
ATOM 2472 C C . GLU A 1 296 ? -16.572 11.689 8.837 1.00 42.78 296 GLU A C 1
ATOM 2474 O O . GLU A 1 296 ? -17.677 11.145 8.767 1.00 42.78 296 GLU A O 1
ATOM 2479 N N . ILE A 1 297 ? -16.253 12.482 9.869 1.00 48.16 297 ILE A N 1
ATOM 2480 C CA . ILE A 1 297 ? -17.209 12.827 10.939 1.00 48.16 297 ILE A CA 1
ATOM 2481 C C . ILE A 1 297 ? -18.424 13.557 10.356 1.00 48.16 297 ILE A C 1
ATOM 2483 O O . ILE A 1 297 ? -19.563 13.279 10.742 1.00 48.16 297 ILE A O 1
ATOM 2487 N N . ASN A 1 298 ? -18.199 14.499 9.438 1.00 44.28 298 ASN A N 1
ATOM 2488 C CA . ASN A 1 298 ? -19.250 15.300 8.815 1.00 44.28 298 ASN A CA 1
ATOM 2489 C C . ASN A 1 298 ? -20.138 14.462 7.887 1.00 44.28 298 ASN A C 1
ATOM 2491 O O . ASN A 1 298 ? -21.348 14.676 7.837 1.00 44.28 298 ASN A O 1
ATOM 2495 N N . ILE A 1 299 ? -19.578 13.481 7.178 1.00 50.03 299 ILE A N 1
ATOM 2496 C CA . ILE A 1 299 ? -20.345 12.531 6.365 1.00 50.03 299 ILE A CA 1
ATOM 2497 C C . ILE A 1 299 ? -21.161 11.614 7.281 1.00 50.03 299 ILE A C 1
ATOM 2499 O O . ILE A 1 299 ? -22.370 11.485 7.093 1.00 50.03 299 ILE A O 1
ATOM 2503 N N . PHE A 1 300 ? -20.542 11.058 8.326 1.00 38.41 300 PHE A N 1
ATOM 2504 C CA . PHE A 1 300 ? -21.207 10.163 9.275 1.00 38.41 300 PHE A CA 1
ATOM 2505 C C . PHE A 1 300 ? -22.370 10.848 10.016 1.00 38.41 300 PHE A C 1
ATOM 2507 O O . PHE A 1 300 ? -23.444 10.262 10.172 1.00 38.41 300 PHE A O 1
ATOM 2514 N N . SER A 1 301 ? -22.194 12.111 10.414 1.00 36.16 301 SER A N 1
ATOM 2515 C CA . SER A 1 301 ? -23.234 12.931 11.057 1.00 36.16 301 SER A CA 1
ATOM 2516 C C . SER A 1 301 ? -24.349 13.382 10.107 1.00 36.16 301 SER A C 1
ATOM 2518 O O . SER A 1 301 ? -25.481 13.563 10.549 1.00 36.16 301 SER A O 1
ATOM 2520 N N . LYS A 1 302 ? -24.082 13.498 8.799 1.00 43.12 302 LYS A N 1
ATOM 2521 C CA . LYS A 1 302 ? -25.111 13.758 7.775 1.00 43.12 302 LYS A CA 1
ATOM 2522 C C . LYS A 1 302 ? -25.920 12.513 7.406 1.00 43.12 302 LYS A C 1
ATOM 2524 O O . LYS A 1 302 ? -27.103 12.636 7.104 1.00 43.12 302 LYS A O 1
ATOM 2529 N N . THR A 1 303 ? -25.316 11.323 7.437 1.00 38.84 303 THR A N 1
ATOM 2530 C CA . THR A 1 303 ? -26.004 10.050 7.137 1.00 38.84 303 THR A CA 1
ATOM 2531 C C . THR A 1 303 ? -26.798 9.476 8.312 1.00 38.84 303 THR A C 1
ATOM 2533 O O . THR A 1 303 ? -27.672 8.642 8.104 1.00 38.84 303 THR A O 1
ATOM 2536 N N . ASN A 1 304 ? -26.526 9.939 9.533 1.00 36.03 304 ASN A N 1
ATOM 2537 C CA . ASN A 1 304 ? -27.340 9.696 10.723 1.00 36.03 304 ASN A CA 1
ATOM 2538 C C . ASN A 1 304 ? -27.713 11.049 11.340 1.00 36.03 304 ASN A C 1
ATOM 2540 O O . ASN A 1 304 ? -27.108 11.443 12.344 1.00 36.03 304 ASN A O 1
ATOM 2544 N N . PRO A 1 305 ? -28.674 11.789 10.753 1.00 38.38 305 PRO A N 1
ATOM 2545 C CA . PRO A 1 305 ? -29.163 12.988 11.402 1.00 38.38 305 PRO A CA 1
ATOM 2546 C C . PRO A 1 305 ? -29.713 12.569 12.766 1.00 38.38 305 PRO A C 1
ATOM 2548 O O . PRO A 1 305 ? -30.560 11.678 12.861 1.00 38.38 305 PRO A O 1
ATOM 2551 N N . MET A 1 306 ? -29.197 13.177 13.836 1.00 39.44 306 MET A N 1
ATOM 2552 C CA . MET A 1 306 ? -29.865 13.111 15.128 1.00 39.44 306 MET A CA 1
ATOM 2553 C C . MET A 1 306 ? -31.324 13.503 14.895 1.00 39.44 306 MET A C 1
ATOM 2555 O O . MET A 1 306 ? -31.599 14.596 14.402 1.00 39.44 306 MET A O 1
ATOM 2559 N N . VAL A 1 307 ? -32.240 12.583 15.203 1.00 33.06 307 VAL A N 1
ATOM 2560 C CA . VAL A 1 307 ? -33.669 12.876 15.289 1.00 33.06 307 VAL A CA 1
ATOM 2561 C C . VAL A 1 307 ? -33.798 14.089 16.217 1.00 33.06 307 VAL A C 1
ATOM 2563 O O . VAL A 1 307 ? -33.325 14.003 17.355 1.00 33.06 307 VAL A O 1
ATOM 2566 N N . PRO A 1 308 ? -34.344 15.223 15.747 1.00 38.81 308 PRO A N 1
ATOM 2567 C CA . PRO A 1 308 ? -34.521 16.377 16.605 1.00 38.81 308 PRO A CA 1
ATOM 2568 C C . PRO A 1 308 ? -35.516 16.005 17.707 1.00 38.81 308 PRO A C 1
ATOM 2570 O O . PRO A 1 308 ? -36.579 15.449 17.428 1.00 38.81 308 PRO A O 1
ATOM 2573 N N . SER A 1 309 ? -35.107 16.256 18.950 1.00 35.12 309 SER A N 1
ATOM 2574 C CA . SER A 1 309 ? -35.931 16.162 20.158 1.00 35.12 309 SER A CA 1
ATOM 2575 C C . SER A 1 309 ? -37.017 17.221 20.189 1.00 35.12 309 SER A C 1
ATOM 2577 O O . SER A 1 309 ? -36.661 18.379 19.860 1.00 35.12 309 SER A O 1
#

Foldseek 3Di:
DVVVVVVVVVVLVVLVVVLVVVVVVVVVVPPDDDPPVVVVNVVSVVVSVVVVVVVVVVVVVVVVVVDPPPVNVVVVVVVVVVVLVVVLVVLLVVLLVLLVVVLVVLVVQVPDPPRDQVCCPPPVVVVSVVVSLVVLVVSLVVCVVSYDPLRSVLSVLLSVLLVNDPPDCPVLPLLQVLLVVLLVQQLDPVNLVVVCVVPVVQDSVNSNCLSLALVSVLVVLVVDDQVVLCVSDPDPLDSLVSSLVSSSSNLSSNSNPPPPSPPSGSVSVSSNSVSSSVSSVSVVVQVPPVVSVVVVVVVVCVVDPDPDD

Radius of gyration: 35.31 Å; Cα contacts (8 Å, |Δi|>4): 179; chains: 1; bounding box: 85×39×111 Å